Protein AF-0000000072988752 (afdb_homodimer)

Secondary structure (DSSP, 8-state):
---HHHHHHHTSTTEEEEEEEETTT--EEEEES-S-HHHHHHHHHHHHHHHHHHHHHH-S-TT----EEEEE-SSEEEEEEEETTEEEEEEEE-----/---HHHHHHHTSTTEEEEEEEETTT--EEEEES-S-HHHHHHHHHHHHHHHHHHHHHH-S-TT----EEEEE-SSEEEEEEEETTEEEEEEEE-----

Sequence (196 aa):
MSDSTFEALSNIPGHISSFSASLKDASVIQSNGTSEADRLAKVAYHLLTNGISIAKSTSSIDQDKLKCITVTFPSQYHAFTLSNDTIYGIERKTTLPQMSDSTFEALSNIPGHISSFSASLKDASVIQSNGTSEADRLAKVAYHLLTNGISIAKSTSSIDQDKLKCITVTFPSQYHAFTLSNDTIYGIERKTTLPQ

pLDDT: mean 83.79, std 15.85, range [29.5, 96.94]

Foldseek 3Di:
DPPPVQVVQCPDPQFQKKWKAFLVPLHTPDIDNDPCSSVVSVVLSVVQVVVQVVVVPPDPPPPDHDAWDKADDPFKIKIWGDDPRMIMITIGTPPDPD/DPPPVQVVQCPDPQFQKKWKAFLVPLHTPDIDNDPCSSVVSVVLSVVQVVVQVVVVPPDPDPPDHDAWDKADDPFKIKIWGDDPRMIMITIGTPPDPD

Nearest PDB structures (foldseek):
  3cpt-assembly1_B  TM=7.855E-01  e=5.679E-06  unclassified
  2zl1-assembly1_B  TM=7.833E-01  e=1.063E-05  unclassified
  5yk3-assembly2_B  TM=7.468E-01  e=1.282E-05  Homo sapiens
  8glv-assembly1_AI  TM=8.118E-01  e=8.946E-05  Chlamydomonas reinhardtii
  6nzd-assembly1_G  TM=6.782E-01  e=1.432E-02  Homo sapiens

Organism: Rhizopus oryzae (NCBI:txid64495)

Structure (mmCIF, N/CA/C/O backbone):
data_AF-0000000072988752-model_v1
#
loop_
_entity.id
_entity.type
_entity.pdbx_description
1 polymer 'Uncharacterized protein'
#
loop_
_atom_site.group_PDB
_atom_site.id
_atom_site.type_symbol
_atom_site.label_atom_id
_atom_site.label_alt_id
_atom_site.label_comp_id
_atom_site.label_asym_id
_atom_site.label_entity_id
_atom_site.label_seq_id
_atom_site.pdbx_PDB_ins_code
_atom_site.Cartn_x
_atom_site.Cartn_y
_atom_site.Cartn_z
_atom_site.occupancy
_at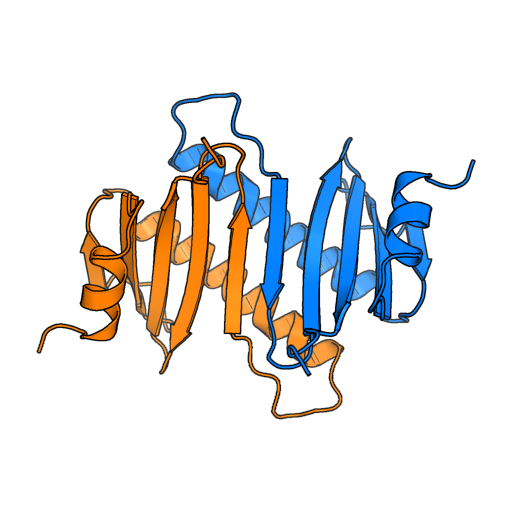om_site.B_iso_or_equiv
_atom_site.auth_seq_id
_atom_site.auth_comp_id
_atom_site.auth_asym_id
_atom_site.auth_atom_id
_atom_site.pdbx_PDB_model_num
ATOM 1 N N . MET A 1 1 ? -17.375 -23.984 -6.355 1 40.03 1 MET A N 1
ATOM 2 C CA . MET A 1 1 ? -17.625 -22.906 -7.305 1 40.03 1 MET A CA 1
ATOM 3 C C . MET A 1 1 ? -16.422 -21.984 -7.406 1 40.03 1 MET A C 1
ATOM 5 O O . MET A 1 1 ? -15.812 -21.641 -6.391 1 40.03 1 MET A O 1
ATOM 9 N N . SER A 1 2 ? -15.867 -21.812 -8.594 1 54.53 2 SER A N 1
ATOM 10 C CA . SER A 1 2 ? -14.648 -21.047 -8.82 1 54.53 2 SER A CA 1
ATOM 11 C C . SER A 1 2 ? -14.836 -19.578 -8.469 1 54.53 2 SER A C 1
ATOM 13 O O . SER A 1 2 ? -15.898 -19 -8.711 1 54.53 2 SER A O 1
ATOM 15 N N . ASP A 1 3 ? -14.164 -19.094 -7.359 1 67.25 3 ASP A N 1
ATOM 16 C CA . ASP A 1 3 ? -14.281 -17.688 -6.973 1 67.25 3 ASP A CA 1
ATOM 17 C C . ASP A 1 3 ? -14.18 -16.766 -8.188 1 67.25 3 ASP A C 1
ATOM 19 O O . ASP A 1 3 ? -13.109 -16.641 -8.781 1 67.25 3 ASP A O 1
ATOM 23 N N . SER A 1 4 ? -15.453 -16.438 -8.773 1 70.12 4 SER A N 1
ATOM 24 C CA . SER A 1 4 ? -15.57 -15.625 -9.977 1 70.12 4 SER A CA 1
ATOM 25 C C . SER A 1 4 ? -14.625 -14.43 -9.922 1 70.12 4 SER A C 1
ATOM 27 O O . SER A 1 4 ? -14.055 -14.031 -10.945 1 70.12 4 SER A O 1
ATOM 29 N N . THR A 1 5 ? -14.422 -13.883 -8.727 1 68.75 5 THR A N 1
ATOM 30 C CA . THR A 1 5 ? -13.523 -12.742 -8.586 1 68.75 5 THR A CA 1
ATOM 31 C C . THR A 1 5 ? -12.078 -13.148 -8.875 1 68.75 5 THR A C 1
ATOM 33 O O . THR A 1 5 ? -11.367 -12.453 -9.602 1 68.75 5 THR A O 1
ATOM 36 N N . PHE A 1 6 ? -11.781 -14.289 -8.461 1 78.88 6 PHE A N 1
ATOM 37 C CA . PHE A 1 6 ? -10.422 -14.781 -8.656 1 78.88 6 PHE A CA 1
ATOM 38 C C . PHE A 1 6 ? -10.164 -15.07 -10.133 1 78.88 6 PHE A C 1
ATOM 40 O O . PHE A 1 6 ? -9.109 -14.727 -10.664 1 78.88 6 PHE A O 1
ATOM 47 N N . GLU A 1 7 ? -11.133 -15.633 -10.797 1 72.06 7 GLU A N 1
ATOM 48 C CA . GLU A 1 7 ? -10.977 -15.945 -12.211 1 72.06 7 GLU A CA 1
ATOM 49 C C . GLU A 1 7 ? -10.836 -14.672 -13.047 1 72.06 7 GLU A C 1
ATOM 51 O O . GLU A 1 7 ? -10.055 -14.633 -13.992 1 72.06 7 GLU A O 1
ATOM 56 N N . ALA A 1 8 ? -11.594 -13.711 -12.641 1 70.19 8 ALA A N 1
ATOM 57 C CA . ALA A 1 8 ? -11.531 -12.438 -13.352 1 70.19 8 ALA A CA 1
ATOM 58 C C . ALA A 1 8 ? -10.156 -11.797 -13.219 1 70.19 8 ALA A C 1
ATOM 60 O O . ALA A 1 8 ? -9.641 -11.211 -14.172 1 70.19 8 ALA A O 1
ATOM 61 N N . LEU A 1 9 ? -9.484 -12.016 -12.102 1 73.19 9 LEU A N 1
ATOM 62 C CA . LEU A 1 9 ? -8.18 -11.414 -11.828 1 73.19 9 LEU A CA 1
ATOM 63 C C . LEU A 1 9 ? -7.094 -12.094 -12.656 1 73.19 9 LEU A C 1
ATOM 65 O O . LEU A 1 9 ? -6.164 -11.43 -13.125 1 73.19 9 LEU A O 1
ATOM 69 N N . SER A 1 10 ? -7.309 -13.336 -12.977 1 72 10 SER A N 1
ATOM 70 C CA . SER A 1 10 ? -6.281 -14.102 -13.672 1 72 10 SER A CA 1
ATOM 71 C C . SER A 1 10 ? -6.336 -13.859 -15.18 1 72 10 SER A C 1
ATOM 73 O O . SER A 1 10 ? -5.395 -14.195 -15.898 1 72 10 SER A O 1
ATOM 75 N N . ASN A 1 11 ? -7.324 -13.203 -15.656 1 74.19 11 ASN A N 1
ATOM 76 C CA . ASN A 1 11 ? -7.508 -12.992 -17.094 1 74.19 11 ASN A CA 1
ATOM 77 C C . ASN A 1 11 ? -7.242 -11.547 -17.484 1 74.19 11 ASN A C 1
ATOM 79 O O . ASN A 1 11 ? -7.453 -11.156 -18.625 1 74.19 11 ASN A O 1
ATOM 83 N N . ILE A 1 12 ? -6.734 -10.836 -16.609 1 71.75 12 ILE A N 1
ATOM 84 C CA . ILE A 1 12 ? -6.473 -9.43 -16.875 1 71.75 12 ILE A CA 1
ATOM 85 C C . ILE A 1 12 ? -5.188 -9.281 -17.688 1 71.75 12 ILE A C 1
ATOM 87 O O . ILE A 1 12 ? -4.203 -9.984 -17.438 1 71.75 12 ILE A O 1
ATOM 91 N N . PRO A 1 13 ? -5.195 -8.461 -18.766 1 77 13 PRO A N 1
ATOM 92 C CA . PRO A 1 13 ? -3.969 -8.219 -19.531 1 77 13 PRO A CA 1
ATOM 93 C C . PRO A 1 13 ? -2.787 -7.848 -18.641 1 77 13 PRO A C 1
ATOM 95 O O . PRO A 1 13 ? -2.949 -7.094 -17.672 1 77 13 PRO A O 1
ATOM 98 N N . GLY A 1 14 ? -1.568 -8.484 -18.906 1 85.94 14 GLY A N 1
ATOM 99 C CA . GLY A 1 14 ? -0.365 -8.188 -18.141 1 85.94 14 GLY A CA 1
ATOM 100 C C . GLY A 1 14 ? -0.276 -8.969 -16.844 1 85.94 14 GLY A C 1
ATOM 101 O O . GLY A 1 14 ? 0.622 -8.727 -16.031 1 85.94 14 GLY A O 1
ATOM 102 N N . HIS A 1 15 ? -1.192 -9.883 -16.766 1 88.81 15 HIS A N 1
ATOM 103 C CA . HIS A 1 15 ? -1.26 -10.68 -15.547 1 88.81 15 HIS A CA 1
ATOM 104 C C . HIS A 1 15 ? -0.012 -11.539 -15.375 1 88.81 15 HIS A C 1
ATOM 106 O O . HIS A 1 15 ? 0.41 -12.219 -16.312 1 88.81 15 HIS A O 1
ATOM 112 N N . ILE A 1 16 ? 0.533 -11.531 -14.203 1 89.5 16 ILE A N 1
ATOM 113 C CA . ILE A 1 16 ? 1.681 -12.367 -13.867 1 89.5 16 ILE A CA 1
ATOM 114 C C . ILE A 1 16 ? 1.26 -13.453 -12.875 1 89.5 16 ILE A C 1
ATOM 116 O O . ILE A 1 16 ? 1.494 -14.641 -13.109 1 89.5 16 ILE A O 1
ATOM 120 N N . SER A 1 17 ? 0.604 -13.031 -11.875 1 92.81 17 SER A N 1
ATOM 121 C CA . SER A 1 17 ? 0.172 -13.984 -10.859 1 92.81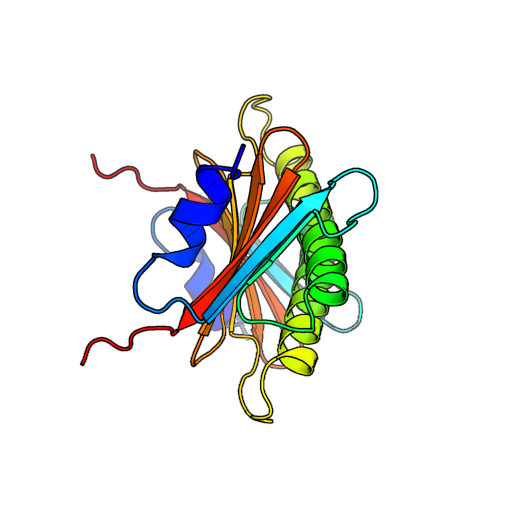 17 SER A CA 1
ATOM 122 C C . SER A 1 17 ? -0.99 -13.438 -10.039 1 92.81 17 SER A C 1
ATOM 124 O O . SER A 1 17 ? -1.261 -12.234 -10.07 1 92.81 17 SER A O 1
ATOM 126 N N . SER A 1 18 ? -1.758 -14.273 -9.43 1 93.38 18 SER A N 1
ATOM 127 C CA . SER A 1 18 ? -2.855 -13.898 -8.547 1 93.38 18 SER A CA 1
ATOM 128 C C . SER A 1 18 ? -3.02 -14.914 -7.418 1 93.38 18 SER A C 1
ATOM 130 O O . SER A 1 18 ? -2.576 -16.062 -7.531 1 93.38 18 SER A O 1
ATOM 132 N N . PHE A 1 19 ? -3.562 -14.469 -6.328 1 95.06 19 PHE A N 1
ATOM 133 C CA . PHE A 1 19 ? -3.924 -15.367 -5.242 1 95.06 19 PHE A CA 1
ATOM 134 C C . PHE A 1 19 ? -5.113 -14.82 -4.457 1 95.06 19 PHE A C 1
ATOM 136 O O . PHE A 1 19 ? -5.449 -13.641 -4.57 1 95.06 19 PHE A O 1
ATOM 143 N N . SER A 1 20 ? -5.777 -15.695 -3.789 1 95.69 20 SER A N 1
ATOM 144 C CA . SER A 1 20 ? -6.73 -15.336 -2.746 1 95.69 20 SER A CA 1
ATOM 145 C C . SER A 1 20 ? -6.387 -16.016 -1.425 1 95.69 20 SER A C 1
ATOM 147 O O . SER A 1 20 ? -5.793 -17.094 -1.414 1 95.69 20 SER A O 1
ATOM 149 N N . ALA A 1 21 ? -6.676 -15.359 -0.339 1 96.94 21 ALA A N 1
ATOM 150 C CA . ALA A 1 21 ? -6.344 -15.867 0.992 1 96.94 21 ALA A CA 1
ATOM 151 C C . ALA A 1 21 ? -7.383 -15.422 2.02 1 96.94 21 ALA A C 1
ATOM 153 O O . ALA A 1 21 ? -8.117 -14.461 1.795 1 96.94 21 ALA A O 1
ATOM 154 N N . SER A 1 22 ? -7.461 -16.125 3.084 1 95.62 22 SER A N 1
ATOM 155 C CA . SER A 1 22 ? -8.352 -15.773 4.184 1 95.62 22 SER A CA 1
ATOM 156 C C . SER A 1 22 ? -7.801 -14.594 4.984 1 95.62 22 SER A C 1
ATOM 158 O O . SER A 1 22 ? -6.602 -14.531 5.262 1 95.62 22 SER A O 1
ATOM 160 N N . LEU A 1 23 ? -8.711 -13.688 5.312 1 93.12 23 LEU A N 1
ATOM 161 C CA . LEU A 1 23 ? -8.305 -12.562 6.156 1 93.12 23 LEU A CA 1
ATOM 162 C C . LEU A 1 23 ? -8.078 -13.016 7.594 1 93.12 23 LEU A C 1
ATOM 164 O O . LEU A 1 23 ? -7.438 -12.32 8.375 1 93.12 23 LEU A O 1
ATOM 168 N N . LYS A 1 24 ? -8.594 -14.141 7.941 1 92.19 24 LYS A N 1
ATOM 169 C CA . LYS A 1 24 ? -8.531 -14.625 9.312 1 92.19 24 LYS A CA 1
ATOM 170 C C . LYS A 1 24 ? -7.105 -15.023 9.688 1 92.19 24 LYS A C 1
ATOM 172 O O . LYS A 1 24 ? -6.648 -14.742 10.805 1 92.19 24 LYS A O 1
ATOM 177 N N . ASP A 1 25 ? -6.391 -15.602 8.781 1 93.06 25 ASP A N 1
ATOM 178 C CA . ASP A 1 25 ? -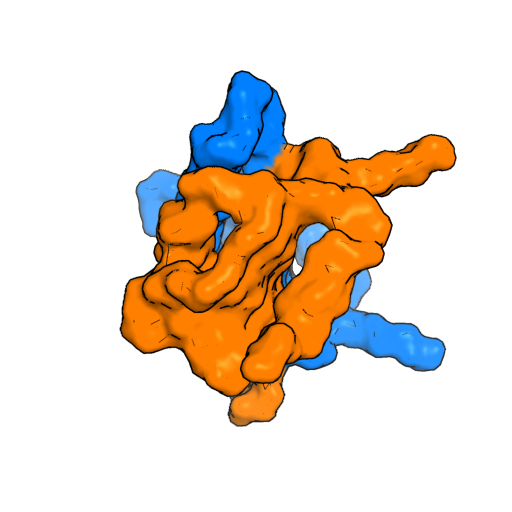5.07 -16.125 9.133 1 93.06 25 ASP A CA 1
ATOM 179 C C . ASP A 1 25 ? -4.113 -16.031 7.945 1 93.06 25 ASP A C 1
ATOM 181 O O . ASP A 1 25 ? -3.02 -16.594 7.98 1 93.06 25 ASP A O 1
ATOM 185 N N . ALA A 1 26 ? -4.539 -15.438 6.863 1 95.56 26 ALA A N 1
ATOM 186 C CA . ALA A 1 26 ? -3.742 -15.234 5.656 1 95.56 26 ALA A CA 1
ATOM 187 C C . ALA A 1 26 ? -3.463 -16.562 4.957 1 95.56 26 ALA A C 1
ATOM 189 O O . ALA A 1 26 ? -2.521 -16.672 4.168 1 95.56 26 ALA A O 1
ATOM 190 N N . SER A 1 27 ? -4.332 -17.609 5.285 1 96.62 27 SER A N 1
ATOM 191 C CA . SER A 1 27 ? -4.172 -18.875 4.578 1 96.62 27 SER A CA 1
ATOM 192 C C . SER A 1 27 ? -4.609 -18.766 3.121 1 96.62 27 SER A C 1
ATOM 194 O O . SER A 1 27 ? -5.703 -18.266 2.834 1 96.62 27 SER A O 1
ATOM 196 N N . VAL A 1 28 ? -3.738 -19.297 2.23 1 96.88 28 VAL A N 1
ATOM 197 C CA . VAL A 1 28 ? -4.012 -19.203 0.8 1 96.88 28 VAL A CA 1
ATOM 198 C C . VAL A 1 28 ? -5.16 -20.125 0.423 1 96.88 28 VAL A C 1
ATOM 200 O O . VAL A 1 28 ? -5.176 -21.297 0.815 1 96.88 28 VAL A O 1
ATOM 203 N N . ILE A 1 29 ? -6.168 -19.625 -0.252 1 95.88 29 ILE A N 1
ATOM 204 C CA . ILE A 1 29 ? -7.312 -20.375 -0.744 1 95.88 29 ILE A CA 1
ATOM 205 C C . ILE A 1 29 ? -7.027 -20.891 -2.152 1 95.88 29 ILE A C 1
ATOM 207 O O . ILE A 1 29 ? -7.262 -22.078 -2.451 1 95.88 29 ILE A O 1
ATOM 211 N N . GLN A 1 30 ? -6.598 -20.062 -3.072 1 94.38 30 GLN A N 1
ATOM 212 C CA . GLN A 1 30 ? -6.23 -20.375 -4.449 1 94.38 30 GLN A CA 1
ATOM 213 C C . GLN A 1 30 ? -5.105 -19.469 -4.938 1 94.38 30 GLN A C 1
ATOM 215 O O . GLN A 1 30 ? -4.945 -18.344 -4.457 1 94.38 30 GLN A O 1
ATOM 220 N N . SER A 1 31 ? -4.262 -20 -5.816 1 93.44 31 SER A N 1
ATOM 221 C CA . SER A 1 31 ? -3.207 -19.203 -6.426 1 93.44 31 SER A CA 1
ATOM 222 C C . SER A 1 31 ? -2.932 -19.641 -7.859 1 93.44 31 SER A C 1
ATOM 224 O O . SER A 1 31 ? -3.205 -20.797 -8.219 1 93.44 31 SER A O 1
ATOM 226 N N . ASN A 1 32 ? -2.535 -18.719 -8.633 1 91.25 32 ASN A N 1
ATOM 227 C CA . ASN A 1 32 ? -2.125 -18.938 -10.016 1 91.25 32 ASN A CA 1
ATOM 228 C C . ASN A 1 32 ? -0.887 -18.125 -10.367 1 91.25 32 ASN A C 1
ATOM 230 O O . ASN A 1 32 ? -0.822 -16.938 -10.078 1 91.25 32 ASN A O 1
ATOM 234 N N . GLY A 1 33 ? 0.117 -18.828 -10.93 1 88.56 33 GLY A N 1
ATOM 235 C CA . GLY A 1 33 ? 1.251 -18.109 -11.5 1 88.56 33 GLY A CA 1
ATOM 236 C C . GLY A 1 33 ? 2.346 -17.828 -10.484 1 88.56 33 GLY A C 1
ATOM 237 O O . GLY A 1 33 ? 3.277 -17.078 -10.766 1 88.56 33 GLY A O 1
ATOM 238 N N . THR A 1 34 ? 2.246 -18.328 -9.266 1 87.81 34 THR A N 1
ATOM 239 C CA . THR A 1 34 ? 3.275 -18.047 -8.273 1 87.81 34 THR A CA 1
ATOM 240 C C . THR A 1 34 ? 3.383 -19.188 -7.262 1 87.81 34 THR A C 1
ATOM 242 O O . THR A 1 34 ? 2.371 -19.766 -6.867 1 87.81 34 THR A O 1
ATOM 245 N N . SER A 1 35 ? 4.598 -19.453 -6.852 1 88.88 35 SER A N 1
ATOM 246 C CA . SER A 1 35 ? 4.859 -20.391 -5.762 1 88.88 35 SER A CA 1
ATOM 247 C C . SER A 1 35 ? 5.035 -19.656 -4.434 1 88.88 35 SER A C 1
ATOM 249 O O . SER A 1 35 ? 5.238 -20.281 -3.395 1 88.88 35 SER A O 1
ATOM 251 N N . GLU A 1 36 ? 4.93 -18.391 -4.43 1 91.94 36 GLU A N 1
ATOM 252 C CA . GLU A 1 36 ? 5.168 -17.562 -3.246 1 91.94 36 GLU A CA 1
ATOM 253 C C . GLU A 1 36 ? 3.855 -17.031 -2.67 1 91.94 36 GLU A C 1
ATOM 255 O O . GLU A 1 36 ? 3.836 -16 -1.995 1 91.94 36 GLU A O 1
ATOM 260 N N . ALA A 1 37 ? 2.766 -17.75 -2.934 1 93.94 37 ALA A N 1
ATOM 261 C CA . ALA A 1 37 ? 1.444 -17.266 -2.553 1 93.94 37 ALA A CA 1
ATOM 262 C C . ALA A 1 37 ? 1.327 -17.125 -1.037 1 93.94 37 ALA A C 1
ATOM 264 O O . ALA A 1 37 ? 0.751 -16.156 -0.538 1 93.94 37 ALA A O 1
ATOM 265 N N . ASP A 1 38 ? 1.873 -18.062 -0.318 1 94.38 38 ASP A N 1
ATOM 266 C CA . ASP A 1 38 ? 1.775 -18.016 1.137 1 94.38 38 ASP A CA 1
ATOM 267 C C . ASP A 1 38 ? 2.475 -16.766 1.689 1 94.38 38 ASP A C 1
ATOM 269 O O . ASP A 1 38 ? 1.931 -16.078 2.551 1 94.38 38 ASP A O 1
ATOM 273 N N . ARG A 1 39 ? 3.639 -16.516 1.242 1 94 39 ARG A N 1
ATOM 274 C CA . ARG A 1 39 ? 4.387 -15.344 1.688 1 94 39 ARG A CA 1
ATOM 275 C C . ARG A 1 39 ? 3.676 -14.055 1.29 1 94 39 ARG A C 1
ATOM 277 O O . ARG A 1 39 ? 3.547 -13.141 2.102 1 94 39 ARG A O 1
ATOM 284 N N . LEU A 1 40 ? 3.246 -13.984 0.056 1 94.69 40 LEU A N 1
ATOM 285 C CA . LEU A 1 40 ? 2.557 -12.797 -0.441 1 94.69 40 LEU A CA 1
ATOM 286 C C . LEU A 1 40 ? 1.267 -12.555 0.333 1 94.69 40 LEU A C 1
ATOM 288 O O . LEU A 1 40 ? 0.907 -11.406 0.605 1 94.69 40 LEU A O 1
ATOM 292 N N . ALA A 1 41 ? 0.637 -13.625 0.658 1 96.31 41 ALA A N 1
ATOM 293 C CA . ALA A 1 41 ? -0.595 -13.508 1.432 1 96.31 41 ALA A CA 1
ATOM 294 C C . ALA A 1 41 ? -0.325 -12.883 2.797 1 96.31 41 ALA A C 1
ATOM 296 O O . ALA A 1 41 ? -1.088 -12.023 3.258 1 96.31 41 ALA A O 1
ATOM 297 N N . LYS A 1 42 ? 0.713 -13.25 3.414 1 95.62 42 LYS A N 1
ATOM 298 C CA . LYS A 1 42 ? 1.063 -12.688 4.715 1 95.62 42 LYS A CA 1
ATOM 299 C C . LYS A 1 42 ? 1.403 -11.203 4.602 1 95.62 42 LYS A C 1
ATOM 301 O O . LYS A 1 42 ? 0.972 -10.398 5.426 1 95.62 42 LYS A O 1
ATOM 306 N N . VAL A 1 43 ? 2.178 -10.875 3.613 1 95.56 43 VAL A N 1
ATOM 307 C CA . VAL A 1 43 ? 2.527 -9.477 3.383 1 95.56 43 VAL A CA 1
ATOM 308 C C . VAL A 1 43 ? 1.263 -8.672 3.098 1 95.56 43 VAL A C 1
ATOM 310 O O . VAL A 1 43 ? 1.078 -7.578 3.645 1 95.56 43 VAL A O 1
ATOM 313 N N . ALA A 1 44 ? 0.392 -9.242 2.252 1 96.75 44 ALA A N 1
ATOM 314 C CA . ALA A 1 44 ? -0.875 -8.586 1.928 1 96.75 44 ALA A CA 1
ATOM 315 C C . ALA A 1 44 ? -1.702 -8.344 3.186 1 96.75 44 ALA A C 1
ATOM 317 O O . ALA A 1 44 ? -2.293 -7.273 3.348 1 96.75 44 ALA A O 1
ATOM 318 N N . TYR A 1 45 ? -1.71 -9.336 3.996 1 95.69 45 TYR A N 1
ATOM 319 C CA . TYR A 1 45 ? -2.424 -9.211 5.262 1 95.69 45 TYR A CA 1
ATOM 320 C C . TYR A 1 45 ? -1.929 -8 6.047 1 95.69 45 TYR A C 1
ATOM 322 O O . TYR A 1 45 ? -2.729 -7.184 6.512 1 95.69 45 TYR A O 1
ATOM 330 N N . HIS A 1 46 ? -0.673 -7.812 6.164 1 95.25 46 HIS A N 1
ATOM 331 C CA . HIS A 1 46 ? -0.102 -6.68 6.883 1 95.25 46 HIS A CA 1
ATOM 332 C C . HIS A 1 46 ? -0.392 -5.367 6.164 1 95.25 46 HIS A C 1
ATOM 334 O O . HIS A 1 46 ? -0.73 -4.367 6.801 1 95.25 46 HIS A O 1
ATOM 340 N N . LEU A 1 47 ? -0.23 -5.371 4.879 1 96.31 47 LEU A N 1
ATOM 341 C CA . LEU A 1 47 ? -0.512 -4.172 4.094 1 96.31 47 LEU A CA 1
ATOM 342 C C . LEU A 1 47 ? -1.956 -3.723 4.289 1 96.31 47 LEU A C 1
ATOM 344 O O . LEU A 1 47 ? -2.211 -2.555 4.594 1 96.31 47 LEU A O 1
ATOM 348 N N . LEU A 1 48 ? -2.854 -4.688 4.188 1 94.62 48 LEU A N 1
ATOM 349 C CA . LEU A 1 48 ? -4.273 -4.355 4.262 1 94.62 48 LEU A CA 1
ATOM 350 C C . LEU A 1 48 ? -4.656 -3.918 5.672 1 94.62 48 LEU A C 1
ATOM 352 O O . LEU A 1 48 ? -5.434 -2.977 5.844 1 94.62 48 LEU A O 1
ATOM 356 N N . THR A 1 49 ? -4.121 -4.539 6.684 1 91.62 49 THR A N 1
ATOM 357 C CA . THR A 1 49 ? -4.391 -4.137 8.055 1 91.62 49 THR A CA 1
ATOM 358 C C . THR A 1 49 ? -3.885 -2.721 8.32 1 91.62 49 THR A C 1
ATOM 360 O O . THR A 1 49 ? -4.562 -1.922 8.969 1 91.62 49 THR A O 1
ATOM 363 N N . ASN A 1 50 ? -2.736 -2.402 7.777 1 92.25 50 ASN A N 1
ATOM 364 C CA . ASN A 1 50 ? -2.213 -1.045 7.883 1 92.25 50 ASN A CA 1
ATOM 365 C C . ASN A 1 50 ? -3.07 -0.051 7.102 1 92.25 50 ASN A C 1
ATOM 367 O O . ASN A 1 50 ? -3.311 1.064 7.566 1 92.25 50 ASN A O 1
ATOM 371 N N . GLY A 1 51 ? -3.51 -0.429 5.93 1 92.38 51 GLY A N 1
ATOM 372 C CA . GLY A 1 51 ? -4.422 0.409 5.168 1 92.38 51 GLY A CA 1
ATOM 373 C C . GLY A 1 51 ? -5.711 0.719 5.91 1 92.38 51 GLY A C 1
ATOM 374 O O . GLY A 1 51 ? -6.172 1.861 5.914 1 92.38 51 GLY A O 1
ATOM 375 N N . ILE A 1 52 ? -6.242 -0.275 6.531 1 88.88 52 ILE A N 1
ATOM 376 C CA . ILE A 1 52 ? -7.465 -0.114 7.309 1 88.88 52 ILE A CA 1
ATOM 377 C C . ILE A 1 52 ? -7.223 0.86 8.461 1 88.88 52 ILE A C 1
ATOM 379 O O . ILE A 1 52 ? -8.102 1.661 8.797 1 88.88 52 ILE A O 1
ATOM 383 N N . SER A 1 53 ? -6.02 0.774 8.984 1 88.62 53 SER A N 1
ATOM 384 C CA . SER A 1 53 ? -5.688 1.664 10.094 1 88.62 53 SER A CA 1
ATOM 385 C C . SER A 1 53 ? -5.664 3.121 9.641 1 88.62 53 SER A C 1
ATOM 387 O O . SER A 1 53 ? -5.973 4.023 10.422 1 88.62 53 SER A O 1
ATOM 389 N N . ILE A 1 54 ? -5.266 3.424 8.398 1 89.31 54 ILE A N 1
ATOM 390 C CA . ILE A 1 54 ? -5.266 4.781 7.871 1 89.31 54 ILE A CA 1
ATOM 391 C C . ILE A 1 54 ? -6.691 5.324 7.836 1 89.31 54 ILE A C 1
ATOM 393 O O . ILE A 1 54 ? -6.926 6.488 8.164 1 89.31 54 ILE A O 1
ATOM 397 N N . ALA A 1 55 ? -7.602 4.5 7.371 1 79.44 55 ALA A N 1
ATOM 398 C CA . ALA A 1 55 ? -9.008 4.883 7.277 1 79.44 55 ALA A CA 1
ATOM 399 C C . ALA A 1 55 ? -9.547 5.328 8.633 1 79.44 55 ALA A C 1
ATOM 401 O O . ALA A 1 55 ? -10.344 6.266 8.719 1 79.44 55 ALA A O 1
ATOM 402 N N . LYS A 1 56 ? -9.172 4.652 9.633 1 75.88 56 LYS A N 1
ATOM 403 C CA . LYS A 1 56 ? -9.664 4.945 10.977 1 75.88 56 LYS A CA 1
ATOM 404 C C . LYS A 1 56 ? -9.203 6.324 11.445 1 75.88 56 LYS A C 1
ATOM 406 O O . LYS A 1 56 ? -9.875 6.961 12.258 1 75.88 56 LYS A O 1
ATOM 411 N N . SER A 1 57 ? -8.117 6.812 10.938 1 64.94 57 SER A N 1
ATOM 412 C CA . SER A 1 57 ? -7.566 8.086 11.383 1 64.94 57 SER A CA 1
ATOM 413 C C . SER A 1 57 ? -8.125 9.25 10.57 1 64.94 57 SER A C 1
ATOM 415 O O . SER A 1 57 ? -8.164 10.391 11.047 1 64.94 57 SER A O 1
ATOM 417 N N . THR A 1 58 ? -8.18 9.094 9.352 1 56.91 58 THR A N 1
ATOM 418 C CA . THR A 1 58 ? -8.578 10.203 8.5 1 56.91 58 THR A CA 1
ATOM 419 C C . THR A 1 58 ? -10.086 10.43 8.57 1 56.91 58 THR A C 1
ATOM 421 O O . THR A 1 58 ? -10.562 11.555 8.414 1 56.91 58 THR A O 1
ATOM 424 N N . SER A 1 59 ? -10.961 9.469 8.156 1 51.88 59 SER A N 1
ATOM 425 C CA . SER A 1 59 ? -12.367 9.758 7.875 1 51.88 59 SER A CA 1
ATOM 426 C C . SER A 1 59 ? -13.203 9.719 9.141 1 51.88 59 SER A C 1
ATOM 428 O O . SER A 1 59 ? -13.125 8.766 9.922 1 51.88 59 SER A O 1
ATOM 430 N N . SER A 1 60 ? -13.531 10.82 9.664 1 46.59 60 SER A N 1
ATOM 431 C CA . SER A 1 60 ? -14.836 10.938 10.312 1 46.59 60 SER A CA 1
ATOM 432 C C . SER A 1 60 ? -15.844 9.953 9.719 1 46.59 60 SER A C 1
ATOM 434 O O . SER A 1 60 ? -16.969 9.844 10.203 1 46.59 60 SER A O 1
ATOM 436 N N . ILE A 1 61 ? -15.727 9.633 8.398 1 44.59 61 ILE A N 1
ATOM 437 C CA . ILE A 1 61 ? -16.844 9.07 7.66 1 44.59 61 ILE A CA 1
ATOM 438 C C . ILE A 1 61 ? -16.766 7.547 7.68 1 44.59 61 ILE A C 1
ATOM 440 O O . ILE A 1 61 ? -15.82 6.961 7.164 1 44.59 61 ILE A O 1
ATOM 444 N N . ASP A 1 62 ? -17.375 6.914 8.586 1 51.84 62 ASP A N 1
ATOM 445 C CA . ASP A 1 62 ? -17.672 5.5 8.805 1 51.84 62 ASP A CA 1
ATOM 446 C C . ASP A 1 62 ? -17.453 4.695 7.523 1 51.84 62 ASP A C 1
ATOM 448 O O . ASP A 1 62 ? -17.062 3.527 7.578 1 51.84 62 ASP A O 1
ATOM 452 N N . GLN A 1 63 ? -17.859 5.348 6.293 1 53.56 63 GLN A N 1
ATOM 453 C CA . GLN A 1 63 ? -18.141 4.586 5.086 1 53.56 63 GLN A CA 1
ATOM 454 C C . GLN A 1 63 ? -16.906 4.465 4.207 1 53.56 63 GLN A C 1
ATOM 456 O O . GLN A 1 63 ? -16.906 3.725 3.221 1 53.56 63 GLN A O 1
ATOM 461 N N . ASP A 1 64 ? -15.664 5.02 4.559 1 64 64 ASP A N 1
ATOM 462 C CA . ASP A 1 64 ? -14.602 5.039 3.559 1 64 64 ASP A CA 1
ATOM 463 C C . ASP A 1 64 ? -13.672 3.836 3.713 1 64 64 ASP A C 1
ATOM 465 O O . ASP A 1 64 ? -12.641 3.92 4.383 1 64 64 ASP A O 1
ATOM 469 N N . LYS A 1 65 ? -14.242 2.762 3.25 1 81.75 65 LYS A N 1
ATOM 470 C CA . LYS A 1 65 ? -13.562 1.472 3.338 1 81.75 65 LYS A CA 1
ATOM 471 C C . LYS A 1 65 ? -12.398 1.396 2.355 1 81.75 65 LYS A C 1
ATOM 473 O O . LYS A 1 65 ? -12.453 1.97 1.268 1 81.75 65 LYS A O 1
ATOM 478 N N . LEU A 1 66 ? -11.398 0.764 2.906 1 89.75 66 LEU A N 1
ATOM 479 C CA . LEU A 1 66 ? -10.234 0.504 2.072 1 89.75 66 LEU A CA 1
ATOM 480 C C . LEU A 1 66 ? -10.633 -0.218 0.789 1 89.75 66 LEU A C 1
ATOM 482 O O . LEU A 1 66 ? -11.297 -1.252 0.835 1 89.75 66 LEU A O 1
ATOM 486 N N . LYS A 1 67 ? -10.312 0.375 -0.385 1 90.06 67 LYS A N 1
ATOM 487 C CA . LYS A 1 67 ? -10.602 -0.254 -1.671 1 90.06 67 LYS A CA 1
ATOM 488 C C . LYS A 1 67 ? -9.445 -1.152 -2.115 1 90.06 67 LYS A C 1
ATOM 490 O O . LYS A 1 67 ? -9.672 -2.291 -2.531 1 90.06 67 LYS A O 1
ATOM 495 N N . CYS A 1 68 ? -8.266 -0.603 -2.018 1 93.44 68 CYS A N 1
ATOM 496 C CA . CYS A 1 68 ? -7.137 -1.314 -2.6 1 93.44 68 CYS A CA 1
ATOM 497 C C . CYS A 1 68 ? -5.816 -0.732 -2.109 1 93.44 68 CYS A C 1
ATOM 499 O O . CYS A 1 68 ? -5.723 0.465 -1.832 1 93.44 68 CYS A O 1
ATOM 501 N N . ILE A 1 69 ? -4.844 -1.604 -1.966 1 95.88 69 ILE A N 1
ATOM 502 C CA . ILE A 1 69 ? -3.461 -1.158 -1.818 1 95.88 69 ILE A CA 1
ATOM 503 C C . ILE A 1 69 ? -2.645 -1.598 -3.031 1 95.88 69 ILE A C 1
ATOM 505 O O . ILE A 1 69 ? -2.68 -2.768 -3.422 1 95.88 69 ILE A O 1
ATOM 509 N N . THR A 1 70 ? -1.922 -0.695 -3.631 1 95 70 THR A N 1
ATOM 510 C CA . THR A 1 70 ? -1.074 -0.982 -4.785 1 95 70 THR A CA 1
ATOM 511 C C . THR A 1 70 ? 0.396 -0.751 -4.445 1 95 70 THR A C 1
ATOM 513 O O . THR A 1 70 ? 0.757 0.297 -3.904 1 95 70 THR A O 1
ATOM 516 N N . VAL A 1 71 ? 1.185 -1.705 -4.676 1 94.94 71 VAL A N 1
ATOM 517 C CA . VAL A 1 71 ? 2.635 -1.625 -4.531 1 94.94 71 VAL A CA 1
ATOM 518 C C . VAL A 1 71 ? 3.291 -1.588 -5.906 1 94.94 71 VAL A C 1
ATOM 520 O O . VAL A 1 71 ? 3.225 -2.562 -6.66 1 94.94 71 VAL A O 1
ATOM 523 N N . THR A 1 72 ? 3.949 -0.564 -6.234 1 92.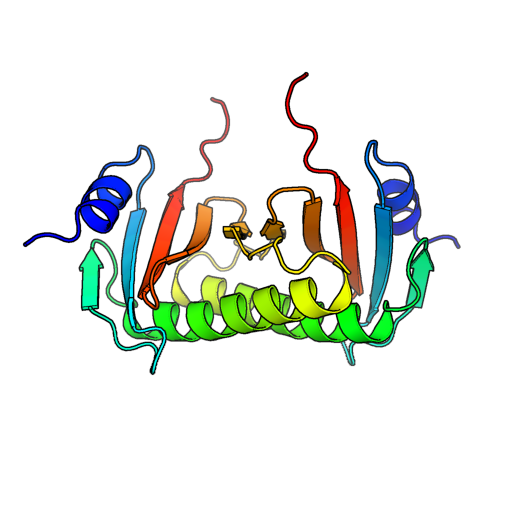38 72 THR A N 1
ATOM 524 C CA . THR A 1 72 ? 4.422 -0.335 -7.594 1 92.38 72 THR A CA 1
ATOM 525 C C . THR A 1 72 ? 5.941 -0.446 -7.664 1 92.38 72 THR A C 1
ATOM 527 O O . THR A 1 72 ? 6.652 0.158 -6.855 1 92.38 72 THR A O 1
ATOM 530 N N . PHE A 1 73 ? 6.391 -1.186 -8.602 1 89.94 73 PHE A N 1
ATOM 531 C CA . PHE A 1 73 ? 7.785 -1.312 -9.016 1 89.94 73 PHE A CA 1
ATOM 532 C C . PHE A 1 73 ? 7.969 -0.864 -10.461 1 89.94 73 PHE A C 1
ATOM 534 O O . PHE A 1 73 ? 6.988 -0.615 -11.164 1 89.94 73 PHE A O 1
ATOM 541 N N . PRO A 1 74 ? 9.227 -0.638 -10.875 1 86.69 74 PRO A N 1
ATOM 542 C CA . PRO A 1 74 ? 9.461 -0.163 -12.234 1 86.69 74 PRO A CA 1
ATOM 543 C C . PRO A 1 74 ? 8.852 -1.083 -13.297 1 86.69 74 PRO A C 1
ATOM 545 O O . PRO A 1 74 ? 8.258 -0.607 -14.258 1 86.69 74 PRO A O 1
ATOM 548 N N . SER A 1 75 ? 8.82 -2.363 -13.156 1 85.81 75 SER A N 1
ATOM 549 C CA . SER A 1 75 ? 8.438 -3.281 -14.227 1 85.81 75 SER A CA 1
ATOM 550 C C . SER A 1 75 ? 7.102 -3.957 -13.922 1 85.81 75 SER A C 1
ATOM 552 O O . SER A 1 75 ? 6.496 -4.57 -14.797 1 85.81 75 SER A O 1
ATOM 554 N N . GLN A 1 76 ? 6.652 -3.814 -12.672 1 89.31 76 GLN A N 1
ATOM 555 C CA . GLN A 1 76 ? 5.434 -4.508 -12.281 1 89.31 76 GLN A CA 1
ATOM 556 C C . GLN A 1 76 ? 4.785 -3.844 -11.07 1 89.31 76 GLN A C 1
ATOM 558 O O . GLN A 1 76 ? 5.379 -2.957 -10.453 1 89.31 76 GLN A O 1
ATOM 563 N N . TYR A 1 77 ? 3.578 -4.215 -10.828 1 90.38 77 TYR A N 1
ATOM 564 C CA . TYR A 1 77 ? 2.934 -3.791 -9.594 1 90.38 77 TYR A CA 1
ATOM 565 C C . TYR A 1 77 ? 2.102 -4.922 -9 1 90.38 77 TYR A C 1
ATOM 567 O O . TYR A 1 77 ? 1.753 -5.875 -9.695 1 90.38 77 TYR A O 1
ATOM 575 N N . HIS A 1 78 ? 1.896 -4.852 -7.699 1 93.06 78 HIS A N 1
ATOM 576 C CA . HIS A 1 78 ? 0.977 -5.695 -6.945 1 93.06 78 HIS A CA 1
ATOM 577 C C . HIS A 1 78 ? -0.217 -4.895 -6.438 1 93.06 78 HIS A C 1
ATOM 579 O O . HIS A 1 78 ? -0.06 -3.756 -5.984 1 93.06 78 HIS A O 1
ATOM 585 N N . ALA A 1 79 ? -1.343 -5.441 -6.562 1 94.5 79 ALA A N 1
ATOM 586 C CA . ALA A 1 79 ? -2.537 -4.848 -5.965 1 94.5 79 ALA A CA 1
ATOM 587 C C . ALA A 1 79 ? -3.23 -5.836 -5.031 1 94.5 79 ALA A C 1
ATOM 589 O O . ALA A 1 79 ? -3.334 -7.027 -5.34 1 94.5 79 ALA A O 1
ATOM 590 N N . PHE A 1 80 ? -3.65 -5.328 -3.861 1 95.06 80 PHE A N 1
ATOM 591 C CA . PHE A 1 80 ? -4.309 -6.148 -2.85 1 95.06 80 PHE A CA 1
ATOM 592 C C . PHE A 1 80 ? -5.648 -5.543 -2.451 1 95.06 80 PHE A C 1
ATOM 594 O O . PHE A 1 80 ? -5.758 -4.328 -2.264 1 95.06 80 PHE A O 1
ATOM 601 N N . THR A 1 81 ? -6.637 -6.316 -2.416 1 94.25 81 THR A N 1
ATOM 602 C CA . THR A 1 81 ? -7.969 -5.879 -2.014 1 94.25 81 THR A CA 1
ATOM 603 C C . THR A 1 81 ? -8.594 -6.863 -1.026 1 94.25 81 THR A C 1
ATOM 605 O O . THR A 1 81 ? -8.102 -7.984 -0.873 1 94.25 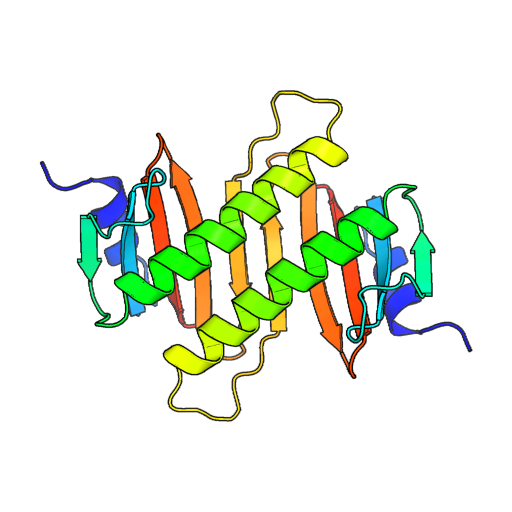81 THR A O 1
ATOM 608 N N . LEU A 1 82 ? -9.516 -6.32 -0.338 1 91.88 82 LEU A N 1
ATOM 609 C CA . LEU A 1 82 ? -10.281 -7.121 0.611 1 91.88 82 LEU A CA 1
ATOM 610 C C . LEU A 1 82 ? -11.766 -7.145 0.234 1 91.88 82 LEU A C 1
ATOM 612 O O . LEU A 1 82 ? -12.359 -6.098 -0.029 1 91.88 82 LEU A O 1
ATOM 616 N N . SER A 1 83 ? -12.266 -8.367 0.076 1 88 83 SER A N 1
ATOM 617 C CA . SER A 1 83 ? -13.703 -8.539 -0.134 1 88 83 SER A CA 1
ATOM 618 C C . SER A 1 83 ? -14.25 -9.695 0.701 1 88 83 SER A C 1
ATOM 620 O O . SER A 1 83 ? -13.797 -10.836 0.568 1 88 83 SER A O 1
ATOM 622 N N . ASN A 1 84 ? -15.305 -9.398 1.552 1 86 84 ASN A N 1
ATOM 623 C CA . ASN A 1 84 ? -15.969 -10.406 2.369 1 86 84 ASN A CA 1
ATOM 624 C C . ASN A 1 84 ? -14.953 -11.289 3.094 1 86 84 ASN A C 1
ATOM 626 O O . ASN A 1 84 ? -15.031 -12.516 3.023 1 86 84 ASN A O 1
ATOM 630 N N . ASP A 1 85 ? -13.922 -10.812 3.758 1 89.81 85 ASP A N 1
ATOM 631 C CA . ASP A 1 85 ? -12.93 -11.461 4.602 1 89.81 85 ASP A CA 1
ATOM 632 C C . ASP A 1 85 ? -11.938 -12.266 3.762 1 89.81 85 ASP A C 1
ATOM 634 O O . ASP A 1 85 ? -11.312 -13.203 4.262 1 89.81 85 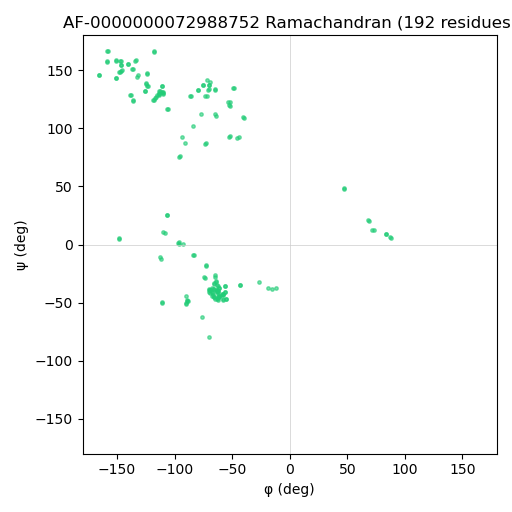ASP A O 1
ATOM 638 N N . THR A 1 86 ? -12 -12.031 2.504 1 93.56 86 THR A N 1
ATOM 639 C CA . THR A 1 86 ? -11.031 -12.656 1.606 1 93.56 86 THR A CA 1
ATOM 640 C C . THR A 1 86 ? -10.062 -11.617 1.047 1 93.56 86 THR A C 1
ATOM 642 O O . THR A 1 86 ? -10.484 -10.555 0.581 1 93.56 86 THR A O 1
ATOM 645 N N . ILE A 1 87 ? -8.805 -11.938 1.15 1 95.88 87 ILE A N 1
ATOM 646 C CA . ILE A 1 87 ? -7.746 -11.133 0.548 1 95.88 87 ILE A CA 1
ATOM 647 C C . ILE A 1 87 ? -7.535 -11.562 -0.903 1 95.88 87 ILE A C 1
ATOM 649 O O . ILE A 1 87 ? -7.457 -12.758 -1.2 1 95.88 87 ILE A O 1
ATOM 653 N N . TYR A 1 88 ? -7.555 -10.68 -1.793 1 94.19 88 TYR A N 1
ATOM 654 C CA . TYR A 1 88 ? -7.16 -10.938 -3.172 1 94.19 88 TYR A CA 1
ATOM 655 C C . TYR A 1 88 ? -5.891 -10.172 -3.525 1 94.19 88 TYR A C 1
ATOM 657 O O . TYR A 1 88 ? -5.75 -9 -3.178 1 94.19 88 TYR A O 1
ATOM 665 N N . GLY A 1 89 ? -4.938 -10.844 -4.121 1 95.56 89 GLY A N 1
ATOM 666 C CA . GLY A 1 89 ? -3.719 -10.234 -4.633 1 95.56 89 GLY A CA 1
ATOM 667 C C . GLY A 1 89 ? -3.473 -10.523 -6.102 1 95.56 89 GLY A C 1
ATOM 668 O O . GLY A 1 89 ? -3.736 -11.633 -6.57 1 95.56 89 GLY A O 1
ATOM 669 N N . ILE A 1 90 ? -3.043 -9.516 -6.824 1 93.56 90 ILE A N 1
ATOM 670 C CA . ILE A 1 90 ? -2.672 -9.703 -8.219 1 93.56 90 ILE A CA 1
ATOM 671 C C . ILE A 1 90 ? -1.316 -9.047 -8.484 1 93.56 90 ILE A C 1
ATOM 673 O O . ILE A 1 90 ? -0.957 -8.062 -7.836 1 93.56 90 ILE A O 1
ATOM 677 N N . GLU A 1 91 ? -0.552 -9.609 -9.32 1 92.44 91 GLU A N 1
ATOM 678 C CA . GLU A 1 91 ? 0.684 -9.07 -9.875 1 92.44 91 GLU A CA 1
ATOM 679 C C . GLU A 1 91 ? 0.563 -8.844 -11.375 1 92.44 91 GLU A C 1
ATOM 681 O O . GLU A 1 91 ? 0.121 -9.734 -12.109 1 92.44 91 GLU A O 1
ATOM 686 N N . ARG A 1 92 ? 0.905 -7.672 -11.797 1 91.25 92 ARG A N 1
ATOM 687 C CA . ARG A 1 92 ? 0.799 -7.332 -13.211 1 91.25 92 ARG A CA 1
ATOM 688 C C . ARG A 1 92 ? 2.033 -6.57 -13.688 1 91.25 92 ARG A C 1
ATOM 690 O O . ARG A 1 92 ? 2.672 -5.867 -12.906 1 91.25 92 ARG A O 1
ATOM 697 N N . LYS A 1 93 ? 2.354 -6.734 -14.992 1 90 93 LYS A N 1
ATOM 698 C CA . LYS A 1 93 ? 3.4 -5.934 -15.617 1 90 93 LYS A CA 1
ATOM 699 C C . LYS A 1 93 ? 2.965 -4.48 -15.773 1 90 93 LYS A C 1
ATOM 701 O O . LYS A 1 93 ? 1.8 -4.203 -16.062 1 90 93 LYS A O 1
ATOM 706 N N . THR A 1 94 ? 3.957 -3.5 -15.438 1 81.81 94 THR A N 1
ATOM 707 C CA . THR A 1 94 ? 3.672 -2.09 -15.688 1 81.81 94 THR A CA 1
ATOM 708 C C . THR A 1 94 ? 3.746 -1.781 -17.188 1 81.81 94 THR A C 1
ATOM 710 O O . THR A 1 94 ? 4.656 -2.242 -17.875 1 81.81 94 THR A O 1
ATOM 713 N N . THR A 1 95 ? 2.752 -1.935 -18 1 64.75 95 THR A N 1
ATOM 714 C CA . THR A 1 95 ? 2.834 -1.649 -19.422 1 64.75 95 THR A CA 1
ATOM 715 C C . THR A 1 95 ? 3.385 -0.247 -19.672 1 64.75 95 THR A C 1
ATOM 717 O O . THR A 1 95 ? 2.828 0.737 -19.188 1 64.75 95 THR A O 1
ATOM 720 N N . LEU A 1 96 ? 4.754 -0.049 -19.875 1 50.12 96 LEU A N 1
ATOM 721 C CA . LEU A 1 96 ? 5.148 1.236 -20.438 1 50.12 96 LEU A CA 1
ATOM 722 C C . LEU A 1 96 ? 4.359 1.532 -21.703 1 50.12 96 LEU A C 1
ATOM 724 O O . LEU A 1 96 ? 4.062 0.624 -22.484 1 50.12 96 LEU A O 1
ATOM 728 N N . PRO A 1 97 ? 3.559 2.67 -21.703 1 37.53 97 PRO A N 1
ATOM 729 C CA . PRO A 1 97 ? 3.145 2.918 -23.078 1 37.53 97 PRO A CA 1
ATOM 730 C C . PRO A 1 97 ? 4.262 2.658 -24.094 1 37.53 97 PRO A C 1
ATOM 732 O O . PRO A 1 97 ? 5.406 3.074 -23.875 1 37.53 97 PRO A O 1
ATOM 735 N N . GLN A 1 98 ? 4.211 1.55 -24.969 1 29.56 98 GLN A N 1
ATOM 736 C CA . GLN A 1 98 ? 4.988 1.614 -26.203 1 29.56 98 GLN A CA 1
ATOM 737 C C . GLN A 1 98 ? 4.809 2.961 -26.891 1 29.56 98 GLN A C 1
ATOM 739 O O . GLN A 1 98 ? 3.701 3.502 -26.938 1 29.56 98 GLN A O 1
ATOM 744 N N . MET B 1 1 ? 17.219 24.297 4.125 1 40.31 1 MET B N 1
ATOM 745 C CA . MET B 1 1 ? 16.75 24.25 2.746 1 40.31 1 MET B CA 1
ATOM 746 C C . MET B 1 1 ? 15.461 23.438 2.637 1 40.31 1 MET B C 1
ATOM 748 O O . MET B 1 1 ? 15.328 22.391 3.271 1 40.31 1 MET B O 1
ATOM 752 N N . SER B 1 2 ? 14.398 24.016 2.094 1 54.38 2 SER B N 1
ATOM 753 C CA . SER B 1 2 ? 13.07 23.406 2.035 1 54.38 2 SER B CA 1
ATOM 754 C C . SER B 1 2 ? 13.078 22.156 1.153 1 54.38 2 SER B C 1
ATOM 756 O O . SER B 1 2 ? 13.758 22.125 0.127 1 54.38 2 SER B O 1
ATOM 758 N N . ASP B 1 3 ? 12.883 20.922 1.762 1 66.94 3 ASP B N 1
ATOM 759 C CA . ASP B 1 3 ? 12.852 19.688 0.974 1 66.94 3 ASP B CA 1
ATOM 760 C C . ASP B 1 3 ? 11.984 19.859 -0.268 1 66.94 3 ASP B C 1
ATOM 762 O O . ASP B 1 3 ? 10.758 19.922 -0.167 1 66.94 3 ASP B O 1
ATOM 766 N N . SER B 1 4 ? 12.703 20.297 -1.43 1 70.25 4 SER B N 1
ATOM 767 C CA . SER B 1 4 ? 12.047 20.562 -2.703 1 70.25 4 SER B CA 1
ATOM 768 C C . SER B 1 4 ? 11.016 19.484 -3.031 1 70.25 4 SER B C 1
ATOM 770 O O . SER B 1 4 ? 9.961 19.781 -3.596 1 70.25 4 SER B O 1
ATOM 772 N N . THR B 1 5 ? 11.312 18.25 -2.648 1 68.44 5 THR B N 1
ATOM 773 C CA . THR B 1 5 ? 10.383 17.156 -2.908 1 68.44 5 THR B CA 1
ATOM 774 C C . THR B 1 5 ? 9.102 17.328 -2.096 1 68.44 5 THR B C 1
ATOM 776 O O . THR B 1 5 ? 7.996 17.172 -2.625 1 68.44 5 THR B O 1
ATOM 779 N N . PHE B 1 6 ? 9.289 17.781 -0.94 1 78.81 6 PHE B N 1
ATOM 780 C CA . PHE B 1 6 ? 8.141 17.969 -0.062 1 78.81 6 PHE B CA 1
ATOM 781 C C . PHE B 1 6 ? 7.266 19.109 -0.554 1 78.81 6 PHE B C 1
ATOM 783 O O . PHE B 1 6 ? 6.035 19 -0.571 1 78.81 6 PHE B O 1
ATOM 790 N N . GLU B 1 7 ? 7.875 20.172 -0.985 1 71.94 7 GLU B N 1
ATOM 791 C CA . GLU B 1 7 ? 7.129 21.328 -1.485 1 71.94 7 GLU B CA 1
ATOM 792 C C . GLU B 1 7 ? 6.336 20.969 -2.74 1 71.94 7 GLU B C 1
ATOM 794 O O . GLU B 1 7 ? 5.199 21.422 -2.912 1 71.94 7 GLU B O 1
ATOM 799 N N . ALA B 1 8 ? 6.961 20.188 -3.545 1 70.38 8 ALA B N 1
ATOM 800 C CA . ALA B 1 8 ? 6.297 19.766 -4.773 1 70.38 8 ALA B CA 1
ATOM 801 C C . ALA B 1 8 ? 5.062 18.922 -4.465 1 70.38 8 ALA B C 1
ATOM 803 O O . ALA B 1 8 ? 4.035 19.047 -5.137 1 70.38 8 ALA B O 1
ATOM 804 N N . LEU B 1 9 ? 5.09 18.172 -3.4 1 72.62 9 LEU B N 1
ATOM 805 C CA . LEU B 1 9 ? 3.992 17.297 -3.023 1 72.62 9 LEU B CA 1
ATOM 806 C C . LEU B 1 9 ? 2.814 18.094 -2.479 1 72.62 9 LEU B C 1
ATOM 808 O O . LEU B 1 9 ? 1.656 17.75 -2.73 1 72.62 9 LEU B O 1
ATOM 812 N N . SER B 1 10 ? 3.113 19.234 -1.896 1 71.81 10 SER B N 1
ATOM 813 C CA . SER B 1 10 ? 2.074 20.031 -1.25 1 71.81 10 SER B CA 1
ATOM 814 C C . SER B 1 10 ? 1.334 20.891 -2.262 1 71.81 10 SER B C 1
ATOM 816 O O . SER B 1 10 ? 0.255 21.406 -1.97 1 71.81 10 SER B O 1
ATOM 818 N N . ASN B 1 11 ? 1.788 20.969 -3.459 1 73.62 11 ASN B N 1
ATOM 819 C CA . ASN B 1 11 ? 1.198 21.844 -4.469 1 73.62 11 ASN B CA 1
ATOM 820 C C . ASN B 1 11 ? 0.478 21.047 -5.551 1 73.62 11 ASN B C 1
ATOM 822 O O . ASN B 1 11 ? 0.021 21.594 -6.547 1 73.62 11 ASN B O 1
ATOM 826 N N . ILE B 1 12 ? 0.321 19.859 -5.32 1 71.81 12 ILE B N 1
ATOM 827 C CA . ILE B 1 12 ? -0.323 19 -6.305 1 71.81 12 ILE B CA 1
ATOM 828 C C . ILE B 1 12 ? -1.838 19.172 -6.227 1 71.81 12 ILE B C 1
ATOM 830 O O . ILE B 1 12 ? -2.402 19.266 -5.137 1 71.81 12 ILE B O 1
ATOM 834 N N . PRO B 1 13 ? -2.531 19.344 -7.391 1 77.31 13 PRO B N 1
ATOM 835 C CA . PRO B 1 13 ? -3.994 19.422 -7.379 1 77.31 13 PRO B CA 1
ATOM 836 C C . PRO B 1 13 ? -4.645 18.297 -6.574 1 77.31 13 PRO B C 1
ATOM 838 O O . PRO B 1 13 ? -4.199 17.156 -6.641 1 77.31 13 PRO B O 1
ATOM 841 N N . GLY B 1 14 ? -5.688 18.688 -5.688 1 85.69 14 GLY B N 1
ATOM 842 C CA . GLY B 1 14 ? -6.402 17.703 -4.891 1 85.69 14 GLY B CA 1
ATOM 843 C C . GLY B 1 14 ? -5.688 17.344 -3.602 1 85.69 14 GLY B C 1
ATOM 844 O O . GLY B 1 14 ? -6.113 16.438 -2.879 1 85.69 14 GLY B O 1
ATOM 845 N N . HIS B 1 15 ? -4.676 18.125 -3.379 1 88.94 15 HIS B N 1
ATOM 846 C CA . HIS B 1 15 ? -3.861 17.875 -2.197 1 88.94 15 HIS B CA 1
ATOM 847 C C . HIS B 1 15 ? -4.664 18.094 -0.917 1 88.94 15 HIS B C 1
ATOM 849 O O . HIS B 1 15 ? -5.336 19.109 -0.767 1 88.94 15 HIS B O 1
ATOM 855 N N . ILE B 1 16 ? -4.555 17.156 -0.014 1 89.69 16 ILE B N 1
ATOM 856 C CA . ILE B 1 16 ? -5.195 17.266 1.293 1 89.69 16 ILE B CA 1
ATOM 857 C C . ILE B 1 16 ? -4.129 17.438 2.375 1 89.69 16 ILE B C 1
ATOM 859 O O . ILE B 1 16 ? -4.188 18.375 3.168 1 89.69 16 ILE B O 1
ATOM 863 N N . SER B 1 17 ? -3.168 16.594 2.346 1 92.81 17 SER B N 1
ATOM 864 C CA . SER B 1 17 ? -2.107 16.672 3.346 1 92.81 17 SER B CA 1
ATOM 865 C C . SER B 1 17 ? -0.839 15.969 2.855 1 92.81 17 SER B C 1
ATOM 867 O O . SER B 1 17 ? -0.876 15.211 1.886 1 92.81 17 SER B O 1
ATOM 869 N N . SER B 1 18 ? 0.278 16.312 3.396 1 93.5 18 SER B N 1
ATOM 870 C CA . SER B 1 18 ? 1.562 15.688 3.098 1 93.5 18 SER B CA 1
ATOM 871 C C . SER B 1 18 ? 2.467 15.664 4.324 1 93.5 18 SER B C 1
ATOM 873 O O . SER B 1 18 ? 2.275 16.453 5.258 1 93.5 18 SER B O 1
ATOM 875 N N . PHE B 1 19 ? 3.367 14.727 4.348 1 95.12 19 PHE B N 1
ATOM 876 C CA . PHE B 1 19 ? 4.395 14.703 5.383 1 95.12 19 PHE B CA 1
ATOM 877 C C . PHE B 1 19 ? 5.668 14.039 4.863 1 95.12 19 PHE B C 1
ATOM 879 O O . PHE B 1 19 ? 5.645 13.359 3.836 1 95.12 19 PHE B O 1
ATOM 886 N N . SER B 1 20 ? 6.734 14.344 5.504 1 95.75 20 SER B N 1
ATOM 887 C CA . SER B 1 20 ? 7.973 13.586 5.371 1 95.75 20 SER B CA 1
ATOM 888 C C . SER B 1 20 ? 8.469 13.094 6.727 1 95.75 20 SER B C 1
ATOM 890 O O . SER B 1 20 ? 8.203 13.711 7.754 1 95.75 20 SER B O 1
ATOM 892 N N . ALA B 1 21 ? 9.094 11.945 6.73 1 96.94 21 ALA B N 1
ATOM 893 C CA . ALA B 1 21 ? 9.57 11.32 7.961 1 96.94 21 ALA B CA 1
ATOM 894 C C . ALA B 1 21 ? 10.859 10.539 7.723 1 96.94 21 ALA B C 1
ATOM 896 O O . ALA B 1 21 ? 11.164 10.164 6.586 1 96.94 21 ALA B O 1
ATOM 897 N N . SER B 1 22 ? 11.586 10.328 8.742 1 95.62 22 SER B N 1
ATOM 898 C CA . SER B 1 22 ? 12.805 9.523 8.672 1 95.62 22 SER B CA 1
ATOM 899 C C . SER B 1 22 ? 12.484 8.039 8.578 1 95.62 22 SER B C 1
ATOM 901 O O . SER B 1 22 ? 11.586 7.543 9.258 1 95.62 22 SER B O 1
ATOM 903 N N . LEU B 1 23 ? 13.219 7.375 7.711 1 92.94 23 LEU B N 1
ATOM 904 C CA . LEU B 1 23 ? 13.047 5.934 7.598 1 92.94 23 LEU B CA 1
ATOM 905 C C . LEU B 1 23 ? 13.648 5.219 8.805 1 92.94 23 LEU B C 1
ATOM 907 O O . LEU B 1 23 ? 13.344 4.051 9.055 1 92.94 23 LEU B O 1
ATOM 911 N N . LYS B 1 24 ? 14.492 5.895 9.523 1 92.19 24 LYS B N 1
ATOM 912 C CA . LYS B 1 24 ? 15.203 5.285 10.641 1 92.19 24 LYS B CA 1
ATOM 913 C C . LYS B 1 24 ? 14.25 4.988 11.797 1 92.19 24 LYS B C 1
ATOM 915 O O . LYS B 1 24 ? 14.352 3.938 12.438 1 92.19 24 LYS B O 1
ATOM 920 N N . ASP B 1 25 ? 13.328 5.863 12.039 1 92.81 25 ASP B N 1
ATOM 921 C CA . ASP B 1 25 ? 12.492 5.691 13.219 1 92.81 25 ASP B CA 1
ATOM 922 C C . ASP B 1 25 ? 11.086 6.23 12.977 1 92.81 25 ASP B C 1
ATOM 924 O O . ASP B 1 25 ? 10.289 6.363 13.914 1 92.81 25 ASP B O 1
ATOM 928 N N . ALA B 1 26 ? 10.805 6.637 11.773 1 95.5 26 ALA B N 1
ATOM 929 C CA . ALA B 1 26 ? 9.508 7.152 11.359 1 95.5 26 ALA B CA 1
ATOM 930 C C . ALA B 1 26 ? 9.211 8.5 12.016 1 95.5 26 ALA B C 1
ATOM 932 O O . ALA B 1 26 ? 8.055 8.906 12.117 1 95.5 26 ALA B O 1
ATOM 933 N N . SER B 1 27 ? 10.328 9.188 12.484 1 96.62 27 SER B N 1
ATOM 934 C CA . SER B 1 27 ? 10.125 10.523 13.039 1 96.62 27 SER B CA 1
ATOM 935 C C . SER B 1 27 ? 9.758 11.523 11.953 1 96.62 27 SER B C 1
ATOM 937 O O . SER B 1 27 ? 10.445 11.625 10.938 1 96.62 27 SER B O 1
ATOM 939 N N . VAL B 1 28 ? 8.711 12.32 12.266 1 96.94 28 VAL B N 1
ATOM 940 C CA . VAL B 1 28 ? 8.219 13.273 11.273 1 96.94 28 VAL B CA 1
ATOM 941 C C . VAL B 1 28 ? 9.203 14.43 11.141 1 96.94 28 VAL B C 1
ATOM 943 O O . VAL B 1 28 ? 9.656 14.992 12.141 1 96.94 28 VAL B O 1
ATOM 946 N N . ILE B 1 29 ? 9.633 14.758 9.945 1 96 29 ILE B N 1
ATOM 947 C CA . ILE B 1 29 ? 10.523 15.867 9.633 1 96 29 ILE B CA 1
ATOM 948 C C . ILE B 1 29 ? 9.711 17.125 9.352 1 96 29 ILE B C 1
ATOM 950 O O . ILE B 1 29 ? 10.008 18.203 9.875 1 96 29 ILE B O 1
ATOM 954 N N . GLN B 1 30 ? 8.711 17.094 8.5 1 94.38 30 GLN B N 1
ATOM 955 C CA . GLN B 1 30 ? 7.793 18.172 8.156 1 94.38 30 GLN B CA 1
ATOM 956 C C . GLN B 1 30 ? 6.41 17.641 7.797 1 94.38 30 GLN B C 1
ATOM 958 O O . GLN B 1 30 ? 6.281 16.484 7.363 1 94.38 30 GLN B O 1
ATOM 963 N N . SER B 1 31 ? 5.375 18.406 8.086 1 93.31 31 SER B N 1
ATOM 964 C CA . SER B 1 31 ? 4.016 18.031 7.707 1 93.31 31 SER B CA 1
ATOM 965 C C . SER B 1 31 ? 3.184 19.266 7.348 1 93.31 31 SER B C 1
ATOM 967 O O . SER B 1 31 ? 3.482 20.375 7.793 1 93.31 31 SER B O 1
ATOM 969 N N . ASN B 1 32 ? 2.281 19.062 6.488 1 91.31 32 ASN B N 1
ATOM 970 C CA . ASN B 1 32 ? 1.312 20.062 6.066 1 91.31 32 ASN B CA 1
ATOM 971 C C . ASN B 1 32 ? -0.087 19.469 5.926 1 91.31 32 ASN B C 1
ATOM 973 O O . ASN B 1 32 ? -0.258 18.406 5.324 1 91.31 32 ASN B O 1
ATOM 977 N N . GLY B 1 33 ? -1.072 20.141 6.582 1 88.5 33 GLY B N 1
ATOM 978 C CA . GLY B 1 33 ? -2.463 19.797 6.34 1 88.5 33 GLY B CA 1
ATOM 979 C C . GLY B 1 33 ? -2.953 18.672 7.23 1 88.5 33 GLY B C 1
ATOM 980 O O . GLY B 1 33 ? -4.039 18.125 7.012 1 88.5 33 GLY B O 1
ATOM 981 N N . THR B 1 34 ? -2.18 18.203 8.188 1 87.94 34 THR B N 1
ATOM 982 C CA . THR B 1 34 ? -2.623 17.109 9.047 1 87.94 34 THR B CA 1
ATOM 983 C C . THR B 1 34 ? -1.979 17.203 10.422 1 87.94 34 THR B C 1
ATOM 985 O O . THR B 1 34 ? -0.807 17.578 10.539 1 87.94 34 THR B O 1
ATOM 988 N N . SER B 1 35 ? -2.75 16.844 11.422 1 89.5 35 SER B N 1
ATOM 989 C CA . SER B 1 35 ? -2.238 16.703 12.781 1 89.5 35 SER B CA 1
ATOM 990 C C . SER B 1 35 ? -1.9 15.25 13.102 1 89.5 35 SER B C 1
ATOM 992 O O . SER B 1 35 ? -1.448 14.938 14.203 1 89.5 35 SER B O 1
ATOM 994 N N . GLU B 1 36 ? -2.07 14.367 12.172 1 92 36 GLU B N 1
ATOM 995 C CA . GLU B 1 36 ? -1.872 12.93 12.375 1 92 36 GLU B CA 1
ATOM 996 C C . GLU B 1 36 ? -0.594 12.453 11.695 1 92 36 GLU B C 1
ATOM 998 O O . GLU B 1 36 ? -0.469 11.266 11.367 1 92 36 GLU B O 1
ATOM 1003 N N . ALA B 1 37 ? 0.356 13.352 11.508 1 94 37 ALA B N 1
ATOM 1004 C CA . ALA B 1 37 ? 1.557 13.023 10.742 1 94 37 ALA B CA 1
ATOM 1005 C C . ALA B 1 37 ? 2.361 11.922 11.422 1 94 37 ALA B C 1
ATOM 1007 O O . ALA B 1 37 ? 2.887 11.023 10.758 1 94 37 ALA B O 1
ATOM 1008 N N . ASP B 1 38 ? 2.447 11.992 12.734 1 94.38 38 ASP B N 1
ATOM 1009 C CA . ASP B 1 38 ? 3.225 10.984 13.453 1 94.38 38 ASP B CA 1
ATOM 1010 C C . ASP B 1 38 ? 2.635 9.594 13.25 1 94.38 38 ASP B C 1
ATOM 1012 O O . ASP B 1 38 ? 3.367 8.633 12.992 1 94.38 38 ASP B O 1
ATOM 1016 N N . ARG B 1 39 ? 1.371 9.484 13.375 1 94 39 ARG B N 1
ATOM 1017 C CA . ARG B 1 39 ? 0.705 8.203 13.188 1 94 39 ARG B CA 1
ATOM 1018 C C . ARG B 1 39 ? 0.843 7.719 11.742 1 94 39 ARG B C 1
ATOM 1020 O O . ARG B 1 39 ? 1.154 6.555 11.5 1 94 39 ARG B O 1
ATOM 1027 N N . LEU B 1 40 ? 0.598 8.586 10.812 1 94.75 40 LEU B N 1
ATOM 1028 C CA . LEU B 1 40 ? 0.69 8.242 9.398 1 94.75 40 LEU B CA 1
ATOM 1029 C C . LEU B 1 40 ? 2.109 7.816 9.039 1 94.75 40 LEU B C 1
ATOM 1031 O O . LEU B 1 40 ? 2.303 6.906 8.234 1 94.75 40 LEU B O 1
ATOM 1035 N N . ALA B 1 41 ? 3.025 8.484 9.648 1 96.31 41 ALA B N 1
ATOM 1036 C CA . ALA B 1 41 ? 4.422 8.133 9.398 1 96.31 41 ALA B CA 1
ATOM 1037 C C . ALA B 1 41 ? 4.723 6.711 9.844 1 96.31 41 ALA B C 1
ATOM 1039 O O . ALA B 1 41 ? 5.414 5.965 9.148 1 96.31 41 ALA B O 1
ATOM 1040 N N . LYS B 1 42 ? 4.227 6.328 10.938 1 95.62 42 LYS B N 1
ATOM 1041 C CA . LYS B 1 42 ? 4.441 4.973 11.43 1 95.62 42 LYS B CA 1
ATOM 1042 C C . LYS B 1 42 ? 3.783 3.941 10.523 1 95.62 42 LYS B C 1
ATOM 1044 O O . LYS B 1 42 ? 4.379 2.906 10.219 1 95.62 42 LYS B O 1
ATOM 1049 N N . VAL B 1 43 ? 2.572 4.211 10.141 1 95.56 43 VAL B N 1
ATOM 1050 C CA . VAL B 1 43 ? 1.867 3.316 9.227 1 95.56 43 VAL B CA 1
ATOM 1051 C C . VAL B 1 43 ? 2.633 3.215 7.91 1 95.56 43 VAL B C 1
ATOM 1053 O O . VAL B 1 43 ? 2.826 2.117 7.379 1 95.56 43 VAL B O 1
ATOM 1056 N N . ALA B 1 44 ? 3.084 4.375 7.414 1 96.69 44 ALA B N 1
ATOM 1057 C CA . ALA B 1 44 ? 3.863 4.406 6.18 1 96.69 44 ALA B CA 1
ATOM 1058 C C . ALA B 1 44 ? 5.121 3.553 6.305 1 96.69 44 ALA B C 1
ATOM 1060 O O . ALA B 1 44 ? 5.477 2.822 5.375 1 96.69 44 ALA B O 1
ATOM 1061 N N . TYR B 1 45 ? 5.727 3.701 7.41 1 95.56 45 TYR B N 1
ATOM 1062 C CA . TYR B 1 45 ? 6.918 2.904 7.672 1 95.56 45 TYR B CA 1
ATOM 1063 C C . TYR B 1 45 ? 6.621 1.416 7.52 1 95.56 45 TYR B C 1
ATOM 1065 O O . TYR B 1 45 ? 7.355 0.698 6.836 1 95.56 45 TYR B O 1
ATOM 1073 N N . HIS B 1 46 ? 5.574 0.929 8.07 1 95.19 46 HIS B N 1
ATOM 1074 C CA . HIS B 1 46 ? 5.199 -0.478 7.969 1 95.19 46 HIS B CA 1
ATOM 1075 C C . HIS B 1 46 ? 4.816 -0.842 6.539 1 95.19 46 HIS B C 1
ATOM 1077 O O . HIS B 1 46 ? 5.207 -1.9 6.039 1 95.19 46 HIS B O 1
ATOM 1083 N N . LEU B 1 47 ? 4.055 -0 5.91 1 96.25 47 LEU B N 1
ATOM 1084 C CA . LEU B 1 47 ? 3.656 -0.245 4.527 1 96.25 47 LEU B CA 1
ATOM 1085 C C . LEU B 1 47 ? 4.879 -0.383 3.625 1 96.25 47 LEU B C 1
ATOM 1087 O O . LEU B 1 47 ? 4.992 -1.353 2.871 1 96.25 47 LEU B O 1
ATOM 1091 N N . LEU B 1 48 ? 5.793 0.556 3.791 1 94.44 48 LEU B N 1
ATOM 1092 C CA . LEU B 1 48 ? 6.965 0.577 2.92 1 94.44 48 LEU B CA 1
ATOM 1093 C C . LEU B 1 48 ? 7.879 -0.606 3.213 1 94.44 48 LEU B C 1
ATOM 1095 O O . LEU B 1 48 ? 8.422 -1.218 2.289 1 94.44 48 LEU B O 1
ATOM 1099 N N . THR B 1 49 ? 8.055 -0.971 4.441 1 91.5 49 THR B N 1
ATOM 1100 C CA . THR B 1 49 ? 8.867 -2.133 4.793 1 91.5 49 THR B CA 1
ATOM 1101 C C . THR B 1 49 ? 8.258 -3.408 4.211 1 91.5 49 THR B C 1
ATOM 1103 O O . THR B 1 49 ? 8.984 -4.262 3.689 1 91.5 49 THR B O 1
ATOM 1106 N N . ASN B 1 50 ? 6.953 -3.508 4.258 1 92.06 50 ASN B N 1
ATOM 1107 C CA . ASN B 1 50 ? 6.27 -4.645 3.643 1 92.06 50 ASN B CA 1
ATOM 1108 C C . ASN B 1 50 ? 6.41 -4.625 2.123 1 92.06 50 ASN B C 1
ATOM 1110 O O . ASN B 1 50 ? 6.602 -5.672 1.5 1 92.06 50 ASN B O 1
ATOM 1114 N N . GLY B 1 51 ? 6.289 -3.477 1.528 1 92.25 51 GLY B N 1
ATOM 1115 C CA . GLY B 1 51 ? 6.508 -3.352 0.096 1 92.25 51 GLY B CA 1
ATOM 1116 C C . GLY B 1 51 ? 7.891 -3.801 -0.337 1 92.25 51 GLY B C 1
ATOM 1117 O O . GLY B 1 51 ? 8.039 -4.508 -1.337 1 92.25 51 GLY B O 1
ATOM 1118 N N . ILE B 1 52 ? 8.867 -3.416 0.424 1 88.56 52 ILE B N 1
ATOM 1119 C CA . ILE B 1 52 ? 10.242 -3.795 0.139 1 88.56 52 ILE B CA 1
ATOM 1120 C C . ILE B 1 52 ? 10.391 -5.312 0.228 1 88.56 52 ILE B C 1
ATOM 1122 O O . ILE B 1 52 ? 11.125 -5.918 -0.56 1 88.56 52 ILE B O 1
ATOM 1126 N N . SER B 1 53 ? 9.656 -5.871 1.147 1 88.44 53 SER B N 1
ATOM 1127 C CA . SER B 1 53 ? 9.719 -7.32 1.311 1 88.44 53 SER B CA 1
ATOM 1128 C C . SER B 1 53 ? 9.164 -8.039 0.084 1 88.44 53 SER B C 1
ATOM 1130 O O . SER B 1 53 ? 9.609 -9.141 -0.25 1 88.44 53 SER B O 1
ATOM 1132 N N . ILE B 1 54 ? 8.141 -7.484 -0.592 1 89.06 54 ILE B N 1
ATOM 1133 C CA . ILE B 1 54 ? 7.59 -8.07 -1.807 1 89.06 54 ILE B CA 1
ATOM 1134 C C . ILE B 1 54 ? 8.664 -8.133 -2.889 1 89.06 54 ILE B C 1
ATOM 1136 O O . ILE B 1 54 ? 8.766 -9.125 -3.617 1 89.06 54 ILE B O 1
ATOM 1140 N N . ALA B 1 55 ? 9.391 -7.055 -3.029 1 79.12 55 ALA B N 1
ATOM 1141 C CA . ALA B 1 55 ? 10.453 -6.969 -4.027 1 79.12 55 ALA B CA 1
ATOM 1142 C C . ALA B 1 55 ? 11.469 -8.094 -3.842 1 79.12 55 ALA B C 1
ATOM 1144 O O . ALA B 1 55 ? 11.984 -8.641 -4.82 1 79.12 55 ALA B O 1
ATOM 1145 N N . LYS B 1 56 ? 11.781 -8.375 -2.643 1 75.75 56 LYS B N 1
ATOM 1146 C CA . LYS B 1 56 ? 12.789 -9.391 -2.344 1 75.75 56 LYS B CA 1
ATOM 1147 C C . LYS B 1 56 ? 12.328 -10.773 -2.785 1 75.75 56 LYS B C 1
ATOM 1149 O O . LYS B 1 56 ? 13.148 -11.641 -3.09 1 75.75 56 LYS B O 1
ATOM 1154 N N . SER B 1 57 ? 11.055 -11.023 -2.826 1 64.44 57 SER B N 1
ATOM 1155 C CA . SER B 1 57 ? 10.523 -12.344 -3.148 1 64.44 57 SER B CA 1
ATOM 1156 C C . SER B 1 57 ? 10.344 -12.516 -4.652 1 64.44 57 SER B C 1
ATOM 1158 O O . SER B 1 57 ? 10.367 -13.641 -5.164 1 64.44 57 SER B O 1
ATOM 1160 N N . THR B 1 58 ? 9.758 -11.586 -5.238 1 55.62 58 THR B N 1
ATOM 1161 C CA . THR B 1 58 ? 9.453 -11.75 -6.656 1 55.62 58 THR B CA 1
ATOM 1162 C C . THR B 1 58 ? 10.727 -11.695 -7.492 1 55.62 58 THR B C 1
ATOM 1164 O O . THR B 1 58 ? 10.828 -12.367 -8.523 1 55.62 58 THR B O 1
ATOM 1167 N N . SER B 1 59 ? 11.336 -10.516 -7.828 1 50.12 59 SER B N 1
ATOM 1168 C CA . SER B 1 59 ? 12.32 -10.328 -8.891 1 50.12 59 SER B CA 1
ATOM 1169 C C . SER B 1 59 ? 13.688 -10.844 -8.469 1 50.12 59 SER B C 1
ATOM 1171 O O . SER B 1 59 ? 14.125 -10.617 -7.336 1 50.12 59 SER B O 1
ATOM 1173 N N . SER B 1 60 ? 14.102 -11.883 -9.102 1 45.34 60 SER B N 1
ATOM 1174 C CA . SER B 1 60 ? 15.477 -12.062 -9.555 1 45.34 60 SER B CA 1
ATOM 1175 C C . SER B 1 60 ? 16.219 -10.734 -9.609 1 45.34 60 SER B C 1
ATOM 1177 O O . SER B 1 60 ? 17.422 -10.703 -9.898 1 45.34 60 SER B O 1
ATOM 1179 N N . ILE B 1 61 ? 15.508 -9.578 -10.039 1 43.69 61 ILE B N 1
ATOM 1180 C CA . ILE B 1 61 ? 16.203 -8.422 -10.586 1 43.69 61 ILE B CA 1
ATOM 1181 C C . ILE B 1 61 ? 16.531 -7.438 -9.461 1 43.69 61 ILE B C 1
ATOM 1183 O O . ILE B 1 61 ? 15.633 -6.871 -8.844 1 43.69 61 ILE B O 1
ATOM 1187 N N . ASP B 1 62 ? 17.594 -7.586 -8.828 1 50.94 62 ASP B N 1
ATOM 1188 C CA . ASP B 1 62 ? 18.312 -6.742 -7.887 1 50.94 62 ASP B CA 1
ATOM 1189 C C . ASP B 1 62 ? 17.766 -5.32 -7.879 1 50.94 62 ASP B C 1
ATOM 1191 O O . ASP B 1 62 ? 17.75 -4.656 -6.84 1 50.94 62 ASP B O 1
ATOM 1195 N N . GLN B 1 63 ? 17.344 -4.777 -9.18 1 52.81 63 GLN B N 1
ATOM 1196 C CA . GLN B 1 63 ? 17.219 -3.348 -9.438 1 52.81 63 GLN B CA 1
ATOM 1197 C C . GLN B 1 63 ? 15.773 -2.885 -9.25 1 52.81 63 GLN B C 1
ATOM 1199 O O . GLN B 1 63 ? 15.484 -1.688 -9.32 1 52.81 63 GLN B O 1
ATOM 1204 N N . ASP B 1 64 ? 14.742 -3.758 -8.836 1 63.41 64 ASP B N 1
ATOM 1205 C CA . ASP B 1 64 ? 13.375 -3.27 -8.914 1 63.41 64 ASP B CA 1
ATOM 1206 C C . ASP B 1 64 ? 12.906 -2.719 -7.566 1 63.41 64 ASP B C 1
ATOM 1208 O O . ASP B 1 64 ? 12.32 -3.445 -6.766 1 63.41 64 ASP B O 1
ATOM 1212 N N . LYS B 1 65 ? 13.43 -1.562 -7.344 1 81.25 65 LYS B N 1
ATOM 1213 C CA . LYS B 1 65 ? 13.172 -0.86 -6.09 1 81.25 65 LYS B CA 1
ATOM 1214 C C . LYS B 1 65 ? 11.727 -0.388 -6.012 1 81.25 65 LYS B C 1
ATOM 1216 O O . LYS B 1 65 ? 11.125 -0.035 -7.027 1 81.25 65 LYS B O 1
ATOM 1221 N N . LEU B 1 66 ? 11.266 -0.563 -4.801 1 89.75 66 LEU B N 1
ATOM 1222 C CA . LEU B 1 66 ? 9.93 -0.066 -4.516 1 89.75 66 LEU B CA 1
ATOM 1223 C C . LEU B 1 66 ? 9.789 1.397 -4.922 1 89.75 66 LEU B C 1
ATOM 1225 O O . LEU B 1 66 ? 10.602 2.234 -4.516 1 89.75 66 LEU B O 1
ATOM 1229 N N . LYS B 1 67 ? 8.82 1.72 -5.797 1 89.81 67 LYS B N 1
ATOM 1230 C CA . LYS B 1 67 ? 8.57 3.098 -6.215 1 89.81 67 LYS B CA 1
ATOM 1231 C C . LYS B 1 67 ? 7.574 3.783 -5.285 1 89.81 67 LYS B C 1
ATOM 1233 O O . LYS B 1 67 ? 7.805 4.91 -4.848 1 89.81 67 LYS B O 1
ATOM 1238 N N . CYS B 1 68 ? 6.5 3.078 -5.043 1 93.38 68 CYS B N 1
ATOM 1239 C CA . CYS B 1 68 ? 5.41 3.734 -4.328 1 93.38 68 CYS B CA 1
ATOM 1240 C C . CYS B 1 68 ? 4.402 2.713 -3.814 1 93.38 68 CYS B C 1
ATOM 1242 O O . CYS B 1 68 ? 4.199 1.668 -4.434 1 93.38 68 CYS B O 1
ATOM 1244 N N . ILE B 1 69 ? 3.842 3.018 -2.662 1 95.81 69 ILE B N 1
ATOM 1245 C CA . ILE B 1 69 ? 2.648 2.312 -2.213 1 95.81 69 ILE B CA 1
ATOM 1246 C C . ILE B 1 69 ? 1.461 3.273 -2.186 1 95.81 69 ILE B C 1
ATOM 1248 O O . ILE B 1 69 ? 1.555 4.367 -1.626 1 95.81 69 ILE B O 1
ATOM 1252 N N . THR B 1 70 ? 0.35 2.895 -2.766 1 95 70 THR B N 1
ATOM 1253 C CA . THR B 1 70 ? -0.867 3.699 -2.785 1 95 70 THR B CA 1
ATOM 1254 C C . THR B 1 70 ? -1.997 2.99 -2.045 1 95 70 THR B C 1
ATOM 1256 O O . THR B 1 70 ? -2.266 1.812 -2.293 1 95 70 THR B O 1
ATOM 1259 N N . VAL B 1 71 ? -2.566 3.637 -1.131 1 95.06 71 VAL B N 1
ATOM 1260 C CA . VAL B 1 71 ? -3.742 3.172 -0.404 1 95.06 71 VAL B CA 1
ATOM 1261 C C . VAL B 1 71 ? -4.977 3.943 -0.868 1 95.06 71 VAL B C 1
ATOM 1263 O O . VAL B 1 71 ? -5.078 5.152 -0.653 1 95.06 71 VAL B O 1
ATOM 1266 N N . THR B 1 72 ? -5.91 3.311 -1.434 1 92.5 72 THR B N 1
ATOM 1267 C CA . THR B 1 72 ? -7.02 3.975 -2.102 1 92.5 72 THR B CA 1
ATOM 1268 C C . THR B 1 72 ? -8.32 3.773 -1.324 1 92.5 72 THR B C 1
ATOM 1270 O O . THR B 1 72 ? -8.656 2.65 -0.947 1 92.5 72 THR B O 1
ATOM 1273 N N . PHE B 1 73 ? -9 4.848 -1.113 1 90.06 73 PHE B N 1
ATOM 1274 C CA . PHE B 1 73 ? -10.352 4.914 -0.571 1 90.06 73 PHE B CA 1
ATOM 1275 C C . PHE B 1 73 ? -11.312 5.531 -1.583 1 90.06 73 PHE B C 1
ATOM 1277 O O . PHE B 1 73 ? -10.883 6.023 -2.629 1 90.06 73 PHE B O 1
ATOM 1284 N N . PRO B 1 74 ? -12.625 5.402 -1.342 1 86.81 74 PRO B N 1
ATOM 1285 C CA . PRO B 1 74 ? -13.594 5.938 -2.303 1 86.81 74 PRO B CA 1
ATOM 1286 C C . PRO B 1 74 ? -13.391 7.426 -2.574 1 86.81 74 PRO B C 1
ATOM 1288 O O . PRO B 1 74 ? -13.461 7.863 -3.725 1 86.81 74 PRO B O 1
ATOM 1291 N N . SER B 1 75 ? -13.016 8.25 -1.653 1 86.25 75 SER B N 1
ATOM 1292 C CA . SER B 1 75 ? -13.008 9.703 -1.822 1 86.25 75 SER B CA 1
ATOM 1293 C C . SER B 1 75 ? -11.586 10.258 -1.822 1 86.25 75 SER B C 1
ATOM 1295 O O . SER B 1 75 ? -11.367 11.414 -2.178 1 86.25 75 SER B O 1
ATOM 1297 N N . GLN B 1 76 ? -10.625 9.406 -1.46 1 89.44 76 GLN B N 1
ATOM 1298 C CA . GLN B 1 76 ? -9.25 9.883 -1.354 1 89.44 76 GLN B CA 1
ATOM 1299 C C . GLN B 1 76 ? -8.258 8.734 -1.454 1 89.44 76 GLN B C 1
ATOM 1301 O O . GLN B 1 76 ? -8.648 7.566 -1.457 1 89.44 76 GLN B O 1
ATOM 1306 N N . TYR B 1 77 ? -7.047 9.086 -1.646 1 90.44 77 TYR B N 1
ATOM 1307 C CA . TYR B 1 77 ? -5.988 8.086 -1.567 1 90.44 77 TYR B CA 1
ATOM 1308 C C . TYR B 1 77 ? -4.754 8.648 -0.873 1 90.44 77 TYR B C 1
ATOM 1310 O O . TYR B 1 77 ? -4.594 9.867 -0.771 1 90.44 77 TYR B O 1
ATOM 1318 N N . HIS B 1 78 ? -3.967 7.766 -0.306 1 93.12 78 HIS B N 1
ATOM 1319 C CA . HIS B 1 78 ? -2.641 8.039 0.238 1 93.12 78 HIS B CA 1
ATOM 1320 C C . HIS B 1 78 ? -1.553 7.383 -0.607 1 93.12 78 HIS B C 1
ATOM 1322 O O . HIS B 1 78 ? -1.709 6.246 -1.053 1 93.12 78 HIS B O 1
ATOM 1328 N N . ALA B 1 79 ? -0.54 8.102 -0.852 1 94.56 79 ALA B N 1
ATOM 1329 C CA . ALA B 1 79 ? 0.638 7.535 -1.506 1 94.56 79 ALA B CA 1
ATOM 1330 C C . ALA B 1 79 ? 1.887 7.734 -0.652 1 94.56 79 ALA B C 1
ATOM 1332 O O . ALA B 1 79 ? 2.076 8.797 -0.054 1 94.56 79 ALA B O 1
ATOM 1333 N N . PHE B 1 80 ? 2.699 6.672 -0.564 1 95 80 PHE B N 1
ATOM 1334 C CA . PHE B 1 80 ? 3.92 6.691 0.232 1 95 80 PHE B CA 1
ATOM 1335 C C . PHE B 1 80 ? 5.121 6.285 -0.611 1 95 80 PHE B C 1
ATOM 1337 O O . PHE B 1 80 ? 5.047 5.332 -1.39 1 95 80 PHE B O 1
ATOM 1344 N N . THR B 1 81 ? 6.141 7.02 -0.534 1 94.19 81 THR B N 1
ATOM 1345 C CA . THR B 1 81 ? 7.371 6.727 -1.26 1 94.19 81 THR B CA 1
ATOM 1346 C C . THR B 1 81 ? 8.586 6.883 -0.35 1 94.19 81 THR B C 1
ATOM 1348 O O . THR B 1 81 ? 8.484 7.461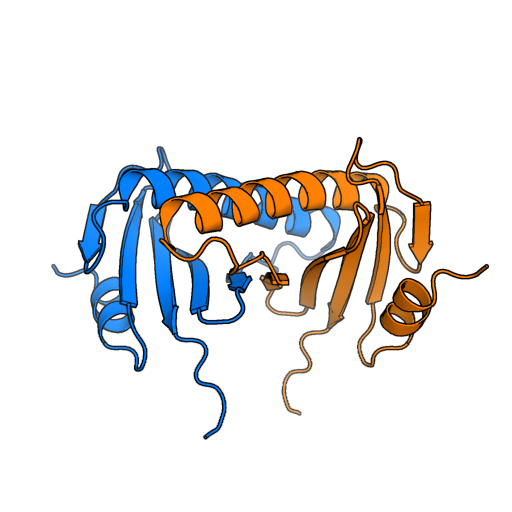 0.733 1 94.19 81 THR B O 1
ATOM 1351 N N . LEU B 1 82 ? 9.594 6.23 -0.783 1 91.69 82 LEU B N 1
ATOM 1352 C CA . LEU B 1 82 ? 10.875 6.316 -0.092 1 91.69 82 LEU B CA 1
ATOM 1353 C C . LEU B 1 82 ? 11.945 6.91 -1.003 1 91.69 82 LEU B C 1
ATOM 1355 O O . LEU B 1 82 ? 12.094 6.48 -2.148 1 91.69 82 LEU B O 1
ATOM 1359 N N . SER B 1 83 ? 12.555 7.98 -0.518 1 87.81 83 SER B N 1
ATOM 1360 C CA . SER B 1 83 ? 13.703 8.555 -1.216 1 87.81 83 SER B CA 1
ATOM 1361 C C . SER B 1 83 ? 14.812 8.922 -0.242 1 87.81 83 SER B C 1
ATOM 1363 O O . SER B 1 83 ? 14.609 9.719 0.674 1 87.81 83 SER B O 1
ATOM 1365 N N . ASN B 1 84 ? 16.047 8.352 -0.491 1 86 84 ASN B N 1
ATOM 1366 C CA . ASN B 1 84 ? 17.219 8.656 0.325 1 86 84 ASN B CA 1
ATOM 1367 C C . ASN B 1 84 ? 16.906 8.57 1.815 1 86 84 ASN B C 1
ATOM 1369 O O . ASN B 1 84 ? 17.188 9.5 2.572 1 86 84 ASN B O 1
ATOM 1373 N N . ASP B 1 85 ? 16.281 7.547 2.35 1 89.69 85 ASP B N 1
ATOM 1374 C CA . ASP B 1 85 ? 15.984 7.207 3.74 1 89.69 85 ASP B CA 1
ATOM 1375 C C . ASP B 1 85 ? 14.906 8.125 4.312 1 89.69 85 ASP B C 1
ATOM 1377 O O . ASP B 1 85 ? 14.812 8.305 5.531 1 89.69 85 ASP B O 1
ATOM 1381 N N . THR B 1 86 ? 14.289 8.828 3.436 1 93.44 86 THR B N 1
ATOM 1382 C CA . THR B 1 86 ? 13.172 9.672 3.844 1 93.44 86 THR B CA 1
ATOM 1383 C C . THR B 1 86 ? 11.859 9.117 3.301 1 93.44 86 THR B C 1
ATOM 1385 O O . THR B 1 86 ? 11.758 8.781 2.119 1 93.44 86 THR B O 1
ATOM 1388 N N . ILE B 1 87 ? 10.914 8.992 4.188 1 95.81 87 ILE B N 1
ATOM 1389 C CA . ILE B 1 87 ? 9.547 8.602 3.826 1 95.81 87 ILE B CA 1
ATOM 1390 C C . ILE B 1 87 ? 8.758 9.844 3.422 1 95.81 87 ILE B C 1
ATOM 1392 O O . ILE B 1 87 ? 8.797 10.867 4.109 1 95.81 87 ILE B O 1
ATOM 1396 N N . TYR B 1 88 ? 8.148 9.844 2.32 1 94.19 88 TYR B N 1
ATOM 1397 C CA . TYR B 1 88 ? 7.191 10.875 1.927 1 94.19 88 TYR B CA 1
ATOM 1398 C C . TYR B 1 88 ? 5.781 10.312 1.833 1 94.19 88 TYR B C 1
ATOM 1400 O O . TYR B 1 88 ? 5.582 9.219 1.299 1 94.19 88 TYR B O 1
ATOM 1408 N N . GLY B 1 89 ? 4.832 10.984 2.424 1 95.56 89 GLY B N 1
ATOM 1409 C CA . GLY B 1 89 ? 3.424 10.648 2.318 1 95.56 89 GLY B CA 1
ATOM 1410 C C . GLY B 1 89 ? 2.568 11.797 1.825 1 95.56 89 GLY B C 1
ATOM 1411 O O . GLY B 1 89 ? 2.805 12.953 2.186 1 95.56 89 GLY B O 1
ATOM 1412 N N . ILE B 1 90 ? 1.628 11.5 0.957 1 93.56 90 ILE B N 1
ATOM 1413 C CA . ILE B 1 90 ? 0.676 12.5 0.493 1 93.56 90 ILE B CA 1
ATOM 1414 C C . ILE B 1 90 ? -0.74 11.93 0.549 1 93.56 90 ILE B C 1
ATOM 1416 O O . ILE B 1 90 ? -0.94 10.727 0.376 1 93.56 90 ILE B O 1
ATOM 1420 N N . GLU B 1 91 ? -1.663 12.711 0.863 1 92.56 91 GLU B N 1
ATOM 1421 C CA . GLU B 1 91 ? -3.096 12.445 0.783 1 92.56 91 GLU B CA 1
ATOM 1422 C C . GLU B 1 91 ? -3.77 13.336 -0.252 1 92.56 91 GLU B C 1
ATOM 1424 O O . GLU B 1 91 ? -3.561 14.555 -0.26 1 92.56 91 GLU B O 1
ATOM 1429 N N . ARG B 1 92 ? -4.508 12.742 -1.127 1 91.38 92 ARG B N 1
ATOM 1430 C CA . ARG B 1 92 ? -5.18 13.492 -2.186 1 91.38 92 ARG B CA 1
ATOM 1431 C C . ARG B 1 92 ? -6.617 13.016 -2.365 1 91.38 92 ARG B C 1
ATOM 1433 O O . ARG B 1 92 ? -6.934 11.859 -2.102 1 91.38 92 ARG B O 1
ATOM 1440 N N . LYS B 1 93 ? -7.488 13.953 -2.82 1 89.94 93 LYS B N 1
ATOM 1441 C CA . LYS B 1 93 ? -8.852 13.594 -3.203 1 89.94 93 LYS B CA 1
ATOM 1442 C C . LYS B 1 93 ? -8.859 12.766 -4.484 1 89.94 93 LYS B C 1
ATOM 1444 O O . LYS B 1 93 ? -8.07 13.016 -5.395 1 89.94 93 LYS B O 1
ATOM 1449 N N . THR B 1 94 ? -9.75 11.633 -4.488 1 81.88 94 THR B N 1
ATOM 1450 C CA . THR B 1 94 ? -9.93 10.875 -5.723 1 81.88 94 THR B CA 1
ATOM 1451 C C . THR B 1 94 ? -10.766 11.664 -6.727 1 81.88 94 THR B C 1
ATOM 1453 O O . THR B 1 94 ? -11.766 12.281 -6.355 1 81.88 94 THR B O 1
ATOM 1456 N N . THR B 1 95 ? -10.273 12.508 -7.574 1 64.5 95 THR B N 1
ATOM 1457 C CA . THR B 1 95 ? -11.078 13.266 -8.523 1 64.5 95 THR B CA 1
ATOM 1458 C C . THR B 1 95 ? -11.977 12.336 -9.336 1 64.5 95 THR B C 1
ATOM 1460 O O . THR B 1 95 ? -11.492 11.43 -10.016 1 64.5 95 THR B O 1
ATOM 1463 N N . LEU B 1 96 ? -13.266 12.078 -8.891 1 50.31 96 LEU B N 1
ATOM 1464 C CA . LEU B 1 96 ? -14.164 11.477 -9.875 1 50.31 96 LEU B CA 1
ATOM 1465 C C . LEU B 1 96 ? -14.188 12.297 -11.156 1 50.31 96 LEU B C 1
ATOM 1467 O O . LEU B 1 96 ? -14.109 13.523 -11.117 1 50.31 96 LEU B O 1
ATOM 1471 N N . PRO B 1 97 ? -13.797 11.656 -12.32 1 37.44 97 PRO B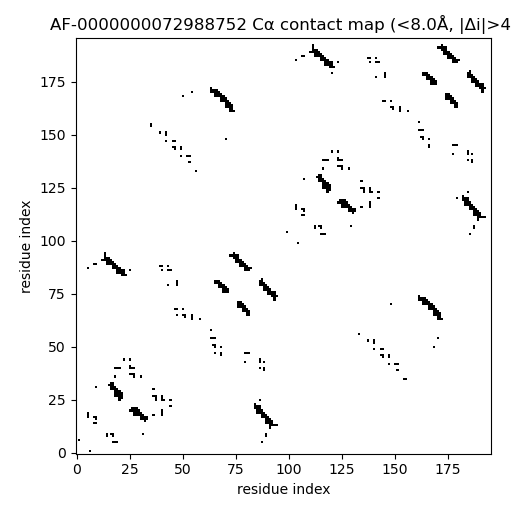 N 1
ATOM 1472 C CA . PRO B 1 97 ? -14.188 12.508 -13.445 1 37.44 97 PRO B CA 1
ATOM 1473 C C . PRO B 1 97 ? -15.562 13.148 -13.25 1 37.44 97 PRO B C 1
ATOM 1475 O O . PRO B 1 97 ? -16.516 12.477 -12.844 1 37.44 97 PRO B O 1
ATOM 1478 N N . GLN B 1 98 ? -15.672 14.523 -13.016 1 29.5 98 GLN B N 1
ATOM 1479 C CA . GLN B 1 98 ? -16.938 15.164 -13.352 1 29.5 98 GLN B CA 1
ATOM 1480 C C . GLN B 1 98 ? -17.406 14.758 -14.742 1 29.5 98 GLN B C 1
ATOM 1482 O O . GLN B 1 98 ? -16.609 14.641 -15.664 1 29.5 98 GLN B O 1
#

Solvent-accessible surface area (backbone atoms only — not comparable to full-atom values): 10649 Å² total; per-residue (Å²): 129,79,58,63,70,57,56,56,58,64,69,39,89,51,51,55,29,33,33,32,18,35,60,88,76,25,47,65,75,48,68,43,72,57,92,54,46,56,60,51,27,45,46,45,47,53,43,50,54,46,46,48,52,50,37,68,70,68,46,90,51,92,77,52,50,64,53,37,39,36,38,34,35,79,63,27,33,35,40,36,34,69,53,97,64,28,34,37,39,39,31,31,51,48,76,67,85,127,131,78,58,64,68,56,56,56,57,63,67,38,90,52,54,56,29,33,34,32,18,33,61,87,77,25,48,65,74,50,67,42,74,59,92,54,47,57,62,50,28,45,45,46,47,53,44,51,54,44,46,48,52,50,39,69,69,66,50,92,53,92,77,50,52,65,54,37,39,36,40,34,34,79,62,28,34,35,40,36,34,67,54,96,64,28,34,38,39,38,30,30,51,49,75,67,85,126

Radius of gyration: 16.74 Å; Cα contacts (8 Å, |Δi|>4): 389; chains: 2; bounding box: 36×47×40 Å